Protein 7XIV (pdb70)

Foldseek 3Di:
DDDDDDDVDDDDVVNLLVVLQVLLPDDPPDDDVVRVLVLLVSLLVLLLVADVVCLLVLLVLLCVVVVDDPVVSVVLSVLSVCSNVPDPCPVSVVCCVPDDVVVSSSSSSSSSVSSSPDDRDDDVVVVVVVVVPD/DDDVVVLLVVLQVVLPDDVPDPDVVVLLVLLVSLLVLLLPADLVCLLVLLVQLCVVVVHDVVCSVVLSVVSVCSNPDDPCVVVVVCVVPDDPPVSVSSSSSSSVSSSPGDRDDDPVVVVVVVVVD

B-factor: mean 63.95, std 11.6, range [36.0, 114.15]

Radius of gyration: 19.04 Å; Cα contacts (8 Å, |Δi|>4): 292; chains: 2; bounding box: 39×52×52 Å

Sequence (259 aa):
LPPAPKYTESLTLNRLCEIAQAWASMTWEDIDDKQLRALLTLSAVLVRKHSKSQLSALCENHVRREALAQDQASIVLEVYQKLHSDKGGKFEAALWQHWDRGSLTLFIHAALRAGTTIPCESSAIVVASIMSLLSLTLNRLCEIAQAWASMTWEDIDDKQLRALLTLSAVLVRKHSKSQLSALCENHVRREALAQDQASIVLEVYQKLHSDKGGKFEAALWQHWDRGSLTLFIHAALRAGTTIPCESSAIVVASIMSLL

Solvent-accessible surface area: 12763 Å² total; per-residue (Å²): 114,12,90,8,8,131,143,182,105,57,1,20,0,16,56,0,2,110,4,0,76,51,26,9,97,101,110,24,149,130,43,84,69,176,62,5,74,2,0,1,14,0,2,0,0,2,2,78,7,2,43,139,79,15,12,51,33,0,1,92,10,6,26,160,128,52,93,56,64,164,99,77,23,70,72,5,53,79,6,0,84,92,0,37,71,13,158,87,28,156,48,10,48,40,4,37,132,126,79,103,92,41,52,0,36,114,11,0,15,2,2,0,62,0,1,8,70,9,47,0,27,82,50,76,140,32,26,64,35,0,69,74,4,212,81,0,20,0,16,100,0,2,111,21,0,96,46,21,10,100,84,107,22,142,126,41,72,56,176,66,1,73,6,0,3,10,0,2,0,0,2,2,55,5,3,43,115,79,12,4,55,28,1,8,122,39,1,6,208,102,25,98,11,53,134,110,31,25,70,37,0,51,52,0,0,63,72,3,38,75,13,152,85,27,160,27,8,44,27,4,68,139,107,19,83,147,38,18,5,33,85,9,2,17,0,2,0,86,0,1,13,57,8,57,0,26,81,50,79,142,34,37,66,30,0,41,81,11,114

Organism: NCBI:txid3052148

Secondary structure (DSSP, 8-state):
-PPPPP-----BHHHHHHHHHHHHTS--TT--HHHHHHHHHHHHHHHHHS-GGGHHHHHHHHHHHHT--HHHHHHHHHHHHHHHT-STTHHHHHHHHHS-HHHHHHHHHHHHHHHTTS-S---HHHHHHHHT--/---HHHHHHHHHHHHTS--TT--HHHHHHHHHHHHHHHHHS-GGGHHHHHHHHHHHHT--HHHHHHHHHHHHHHHH-STTHHHHHHHHHS-HHHHHHHHHHHHHHHTTSBS---HHHHHHHHTT-

Nearest PDB structures (foldseek):
  7xiv-assembly1_A  TM=1.008E+00  e=1.718E-18  Cuevavirus lloviuense
  7xiv-assembly1_B  TM=9.912E-01  e=1.706E-16  Cuevavirus lloviuense
  5t3t-assembly2_C  TM=8.964E-01  e=9.618E-12  Ebola virus - Mayinga, Zaire, 1976
  3v7o-assembly1_B  TM=8.919E-01  e=3.076E-11  Reston ebolavirus - Reston (1989)
  5vap-assembly1_A  TM=9.567E-01  e=1.282E-10  Ebola virus

Structure (mmCIF, N/CA/C/O backbone):
data_7XIV
#
_entry.id   7XIV
#
_cell.length_a   64.251
_cell.length_b   64.251
_cell.length_c   175.795
_cell.angle_alpha   90.000
_cell.angle_beta   90.000
_cell.angle_gamma   90.000
#
_symmetry.space_group_name_H-M   'P 43 21 2'
#
loop_
_entity.id
_entity.type
_entity.pdbx_description
1 polymer 'Nucleocapsid protein,Minor nucleoprotein VP30'
2 water water
#
loop_
_atom_site.group_PDB
_atom_site.id
_atom_site.type_symbol
_atom_site.label_atom_id
_atom_site.label_alt_id
_atom_site.label_comp_id
_atom_site.label_asym_id
_atom_site.label_entity_id
_atom_site.label_seq_id
_atom_site.pdbx_PDB_ins_code
_atom_site.Cartn_x
_atom_site.Cartn_y
_atom_site.Cartn_z
_atom_site.occupancy
_atom_site.B_iso_or_equiv
_atom_site.auth_seq_id
_atom_site.auth_comp_id
_atom_site.auth_asym_id
_atom_site.auth_atom_id
_atom_site.pdbx_PDB_model_num
ATOM 1 N N . LEU A 1 9 ? 32.965 35.479 68.234 1.00 70.06 159 LEU A N 1
ATOM 2 C CA . LEU A 1 9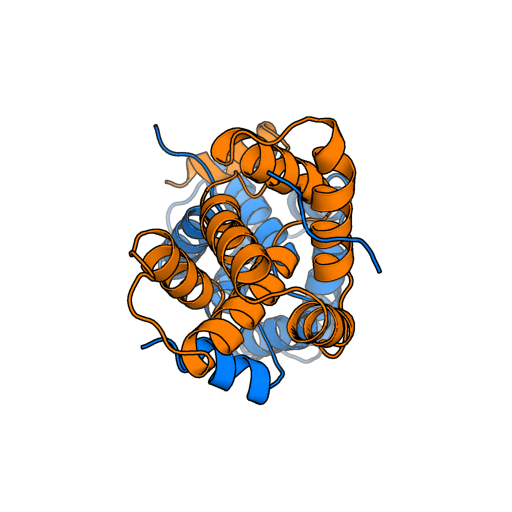 ? 33.872 36.341 67.477 1.00 76.70 159 LEU A CA 1
ATOM 3 C C . LEU A 1 9 ? 33.584 36.308 65.957 1.00 84.43 159 LEU A C 1
ATOM 4 O O . LEU A 1 9 ? 33.851 35.313 65.279 1.00 83.62 159 LEU A O 1
ATOM 9 N N . PRO A 1 10 ? 33.079 37.418 65.423 1.00 79.88 160 PRO A N 1
ATOM 10 C CA . PRO A 1 10 ? 32.387 37.372 64.134 1.00 76.53 160 PRO A CA 1
ATOM 11 C C . PRO A 1 10 ? 33.313 37.573 62.975 1.00 77.54 160 PRO A C 1
ATOM 12 O O . PRO A 1 10 ? 34.374 38.237 63.090 1.00 74.79 160 PRO A O 1
ATOM 16 N N . PRO A 1 11 ? 32.972 37.043 61.799 1.00 73.38 161 PRO A N 1
ATOM 17 C CA . PRO A 1 11 ? 33.821 37.177 60.618 1.00 76.12 161 PRO A CA 1
ATOM 18 C C . PRO A 1 11 ? 33.895 38.617 60.135 1.00 73.23 161 PRO A C 1
ATOM 19 O O . PRO A 1 11 ? 33.016 39.441 60.395 1.00 73.16 161 PRO A O 1
ATOM 23 N N . ALA A 1 12 ? 34.964 38.905 59.410 1.00 72.44 162 ALA A N 1
ATOM 24 C CA . ALA A 1 12 ? 35.118 40.221 58.822 1.00 74.97 162 ALA A CA 1
ATOM 25 C C . ALA A 1 12 ? 34.044 40.470 57.758 1.00 75.63 162 ALA A C 1
ATOM 26 O O . ALA A 1 12 ? 33.507 39.526 57.165 1.00 72.13 162 ALA A O 1
ATOM 28 N N . PRO A 1 13 ? 33.681 41.732 57.529 1.00 75.55 163 PRO A N 1
ATOM 29 C CA . PRO A 1 13 ? 32.721 42.048 56.463 1.00 71.83 163 PRO A CA 1
ATOM 30 C C . PRO A 1 13 ? 33.230 41.579 55.111 1.00 73.72 163 PRO A C 1
ATOM 31 O O . PRO A 1 13 ? 34.382 41.824 54.740 1.00 73.11 163 PRO A O 1
ATOM 35 N N . LYS A 1 14 ? 32.360 40.883 54.384 1.00 74.45 164 LYS A N 1
ATOM 36 C CA . LYS A 1 14 ? 32.659 40.414 53.038 1.00 72.05 164 LYS A CA 1
ATOM 37 C C . LYS A 1 14 ? 32.137 41.424 52.031 1.00 67.21 164 LYS A C 1
ATOM 38 O O . LYS A 1 14 ? 30.963 41.807 52.080 1.00 65.51 164 LYS A O 1
ATOM 44 N N . TYR A 1 15 ? 33.016 41.862 51.138 1.00 68.45 165 TYR A N 1
ATOM 45 C CA . TYR A 1 15 ? 32.645 42.759 50.055 1.00 68.74 165 TYR A CA 1
ATOM 46 C C . TYR A 1 15 ? 32.306 41.945 48.805 1.00 62.01 165 TYR A C 1
ATOM 47 O O . TYR A 1 15 ? 31.841 42.492 47.808 1.00 73.25 165 TYR A O 1
ATOM 56 N N . THR A 1 31 ? 23.587 72.198 56.392 1.00 62.84 181 THR A N 1
ATOM 57 C CA . THR A 1 31 ? 24.984 72.339 56.790 1.00 66.09 181 THR A CA 1
ATOM 58 C C . THR A 1 31 ? 25.057 72.421 58.319 1.00 74.49 181 THR A C 1
ATOM 59 O O . THR A 1 31 ? 24.129 72.940 58.949 1.00 76.52 181 THR A O 1
ATOM 63 N N . GLU A 1 32 ? 26.137 71.880 58.903 1.00 69.53 182 GLU A N 1
ATOM 64 C CA . GLU A 1 32 ? 26.460 72.008 60.332 1.00 70.32 182 GLU A CA 1
ATOM 65 C C . GLU A 1 32 ? 25.636 71.080 61.211 1.00 61.72 182 GLU A C 1
ATOM 66 O O . GLU A 1 32 ? 24.500 71.401 61.567 1.00 60.98 182 GLU A O 1
ATOM 72 N N . SER A 1 33 ? 26.195 69.932 61.563 1.00 59.42 183 SER A N 1
ATOM 73 C CA . SER A 1 33 ? 25.537 69.017 62.478 1.00 66.45 183 SER A CA 1
ATOM 74 C C . SER A 1 33 ? 26.346 68.906 63.768 1.00 60.85 183 SER A C 1
ATOM 75 O O . SER A 1 33 ? 27.467 69.414 63.893 1.00 61.57 183 SER A O 1
ATOM 78 N N . LEU A 1 34 ? 25.756 68.244 64.754 1.00 62.70 184 LEU A N 1
ATOM 79 C CA . LEU A 1 34 ? 26.387 68.132 66.070 1.00 56.73 184 LEU A CA 1
ATOM 80 C C . LEU A 1 34 ? 27.155 66.812 66.147 1.00 56.16 184 LEU A C 1
ATOM 81 O O . LEU A 1 34 ? 26.740 65.844 66.793 1.00 54.90 184 LEU A O 1
ATOM 86 N N . THR A 1 35 ? 28.299 66.790 65.452 1.00 53.01 185 THR A N 1
ATOM 87 C CA . THR A 1 35 ? 29.245 65.693 65.566 1.00 53.39 185 THR A CA 1
ATOM 88 C C . THR A 1 35 ? 29.886 65.736 66.949 1.00 59.99 185 THR A C 1
ATOM 89 O O . THR A 1 35 ? 29.762 66.720 67.681 1.00 61.28 185 THR A O 1
ATOM 93 N N . LEU A 1 36 ? 30.583 64.656 67.314 1.00 60.75 186 LEU A N 1
ATOM 94 C CA . LEU A 1 36 ? 31.321 64.669 68.574 1.00 57.20 186 LEU A CA 1
ATOM 95 C C . LEU A 1 36 ? 32.313 65.835 68.588 1.00 60.81 186 LEU A C 1
ATOM 96 O O . LEU A 1 36 ? 32.404 66.582 69.577 1.00 60.09 186 LEU A O 1
ATOM 101 N N . ASN A 1 37 ? 32.997 66.056 67.462 1.00 58.44 187 ASN A N 1
ATOM 102 C CA . ASN A 1 37 ? 33.951 67.158 67.333 1.00 59.61 187 ASN A CA 1
ATOM 103 C C . ASN A 1 37 ? 33.299 68.505 67.612 1.00 59.79 187 ASN A C 1
ATOM 104 O O . ASN A 1 37 ? 33.900 69.372 68.262 1.00 61.32 187 ASN A O 1
ATOM 109 N N . ARG A 1 38 ? 32.100 68.729 67.074 1.00 57.91 188 ARG A N 1
ATOM 110 C CA . ARG A 1 38 ? 31.457 70.019 67.288 1.00 60.61 188 ARG A CA 1
ATOM 111 C C . ARG A 1 38 ? 30.892 70.144 68.707 1.00 56.58 188 ARG A C 1
ATOM 112 O O . ARG A 1 38 ? 30.910 71.238 69.286 1.00 51.95 188 ARG A O 1
ATOM 120 N N . LEU A 1 39 ? 30.399 69.043 69.286 1.00 53.48 189 LEU A N 1
ATOM 121 C CA . LEU A 1 39 ? 30.060 69.052 70.707 1.00 62.09 189 LEU A CA 1
ATOM 122 C C . LEU A 1 39 ? 31.230 69.581 71.525 1.00 59.88 189 LEU A C 1
ATOM 123 O O . LEU A 1 39 ? 31.078 70.515 72.319 1.00 54.05 189 LEU A O 1
ATOM 128 N N . CYS A 1 40 ? 32.431 69.058 71.244 1.00 62.58 190 CYS A N 1
ATOM 129 C CA . CYS A 1 40 ? 33.625 69.438 71.994 1.00 61.03 190 CYS A CA 1
ATOM 130 C C . CYS A 1 40 ? 34.031 70.882 71.723 1.00 63.60 190 CYS A C 1
ATOM 131 O O . CYS A 1 40 ? 34.445 71.593 72.650 1.00 65.94 190 CYS A O 1
ATOM 134 N N . GLU A 1 41 ? 33.930 71.333 70.469 1.00 57.03 191 GLU A N 1
ATOM 135 C CA . GLU A 1 41 ? 34.297 72.715 70.176 1.00 62.21 191 GLU A CA 1
ATOM 136 C C . GLU A 1 41 ? 33.343 73.699 70.832 1.00 55.96 191 GLU A C 1
ATOM 137 O O . GLU A 1 41 ? 33.760 74.793 71.218 1.00 57.86 191 GLU A O 1
ATOM 143 N N . ILE A 1 42 ? 32.061 73.352 70.920 1.00 58.10 192 ILE A N 1
ATOM 144 C CA . ILE A 1 42 ? 31.096 74.224 71.586 1.00 54.83 192 ILE A CA 1
ATOM 145 C C . ILE A 1 42 ? 31.374 74.262 73.074 1.00 57.61 192 ILE A C 1
ATOM 146 O O . ILE A 1 42 ? 31.454 75.332 73.688 1.00 56.09 192 ILE A O 1
ATOM 151 N N . ALA A 1 43 ? 31.544 73.083 73.666 1.00 58.12 193 ALA A N 1
ATOM 152 C CA . ALA A 1 43 ? 31.794 73.001 75.090 1.00 59.21 193 ALA A CA 1
ATOM 153 C C . ALA A 1 43 ? 33.051 73.773 75.455 1.00 62.82 193 ALA A C 1
ATOM 154 O O . ALA A 1 43 ? 33.092 74.479 76.475 1.00 57.80 193 ALA A O 1
ATOM 156 N N . GLN A 1 44 ? 34.063 73.710 74.598 1.00 59.56 194 GLN A N 1
ATOM 157 C CA . GLN A 1 44 ? 35.315 74.361 74.952 1.00 63.92 194 GLN A CA 1
ATOM 158 C C . GLN A 1 44 ? 35.254 75.858 74.684 1.00 61.52 194 GLN A C 1
ATOM 159 O O . GLN A 1 44 ? 35.730 76.666 75.502 1.00 63.36 194 GLN A O 1
ATOM 165 N N . ALA A 1 45 ? 34.580 76.238 73.598 1.00 5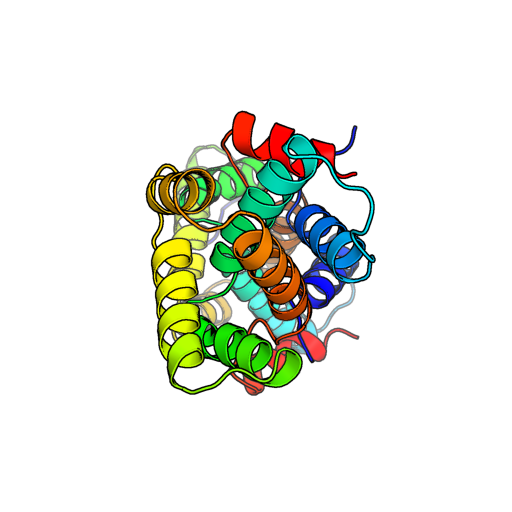3.63 195 ALA A N 1
ATOM 166 C CA . ALA A 1 45 ? 34.361 77.651 73.319 1.00 56.93 195 ALA A CA 1
ATOM 167 C C . ALA A 1 45 ? 33.617 78.327 74.465 1.00 58.24 195 ALA A C 1
ATOM 168 O O . ALA A 1 45 ? 34.010 79.403 74.919 1.00 62.09 195 ALA A O 1
ATOM 170 N N . TRP A 1 46 ? 32.552 77.701 74.963 1.00 60.06 196 TRP A N 1
ATOM 171 C CA . TRP A 1 46 ? 31.811 78.319 76.059 1.00 62.31 196 TRP A CA 1
ATOM 172 C C . TRP A 1 46 ? 32.556 78.200 77.379 1.00 58.96 196 TRP A C 1
ATOM 173 O O . TRP A 1 46 ? 32.462 79.102 78.218 1.00 59.95 196 TRP A O 1
ATOM 184 N N . ALA A 1 47 ? 33.317 77.120 77.576 1.00 62.47 197 ALA A N 1
ATOM 185 C CA . ALA A 1 47 ? 34.079 76.998 78.820 1.00 59.34 197 ALA A CA 1
ATOM 186 C C . ALA A 1 47 ? 35.108 78.105 78.940 1.00 63.51 197 ALA A C 1
ATOM 187 O O . ALA A 1 47 ? 35.407 78.555 80.056 1.00 65.91 197 ALA A O 1
ATOM 189 N N . SER A 1 48 ? 35.668 78.556 77.816 1.00 59.66 198 SER A N 1
ATOM 190 C CA . SER A 1 48 ? 36.674 79.600 77.903 1.00 61.44 198 SER A CA 1
ATOM 191 C C . SER A 1 48 ? 36.078 81.007 77.875 1.00 62.41 198 SER A C 1
ATOM 192 O O . SER A 1 48 ? 36.829 81.980 77.992 1.00 65.59 198 SER A O 1
ATOM 195 N N . MET A 1 49 ? 34.757 81.150 77.838 1.00 61.48 199 MET A N 1
ATOM 196 C CA . MET A 1 49 ? 34.153 82.475 77.895 1.00 63.25 199 MET A CA 1
ATOM 197 C C . MET A 1 49 ? 33.776 82.845 79.330 1.00 68.35 199 MET A C 1
ATOM 198 O O . MET A 1 49 ? 33.760 82.009 80.238 1.00 64.75 199 MET A O 1
ATOM 203 N N . THR A 1 50 ? 33.529 84.137 79.529 1.00 64.59 200 THR A N 1
ATOM 204 C CA . THR A 1 50 ? 32.960 84.674 80.754 1.00 65.61 200 THR A CA 1
ATOM 205 C C . THR A 1 50 ? 31.468 84.883 80.521 1.00 70.02 200 THR A C 1
ATOM 206 O O . THR A 1 50 ? 31.074 85.411 79.482 1.00 70.85 200 THR A O 1
ATOM 210 N N . TRP A 1 51 ? 30.630 84.491 81.484 1.00 70.20 201 TRP A N 1
ATOM 211 C CA . TRP A 1 51 ? 29.189 84.447 81.240 1.00 70.65 201 TRP A CA 1
ATOM 212 C C . TRP A 1 51 ? 28.413 85.595 81.890 1.00 73.40 201 TRP A C 1
ATOM 213 O O . TRP A 1 51 ? 27.275 85.393 82.321 1.00 75.12 201 TRP A O 1
ATOM 224 N N . GLU A 1 52 ? 28.980 86.801 81.953 1.00 78.98 202 GLU A N 1
ATOM 225 C CA . GLU A 1 52 ? 28.318 87.937 82.642 1.00 87.51 202 GLU A CA 1
ATOM 226 C C . GLU A 1 52 ? 26.951 88.522 81.878 1.00 90.04 202 GLU A C 1
ATOM 227 O O . GLU A 1 52 ? 26.358 89.463 82.427 1.00 94.87 202 GLU A O 1
ATOM 233 N N . ASP A 1 53 ? 26.514 87.922 80.773 1.00 85.67 203 ASP A N 1
ATOM 234 C CA . ASP A 1 53 ? 25.317 88.194 79.949 1.00 90.92 203 ASP A CA 1
ATOM 235 C C . ASP A 1 53 ? 24.792 86.945 79.247 1.00 86.48 203 ASP A C 1
ATOM 236 O O . ASP A 1 53 ? 24.911 86.763 78.016 1.00 86.46 203 ASP A O 1
ATOM 241 N N . ILE A 1 54 ? 24.245 86.026 80.018 1.00 74.10 204 ILE A N 1
ATOM 242 C CA . ILE A 1 54 ? 23.544 84.903 79.434 1.00 67.43 204 ILE A CA 1
ATOM 243 C C . ILE A 1 54 ? 22.161 84.851 80.058 1.00 61.62 204 ILE A C 1
ATOM 244 O O . ILE A 1 54 ? 21.999 85.072 81.262 1.00 72.15 204 ILE A O 1
ATOM 249 N N . ASP A 1 55 ? 21.162 84.590 79.239 1.00 54.70 205 ASP A N 1
ATOM 250 C CA . ASP A 1 55 ? 19.808 84.454 79.730 1.00 52.31 205 ASP A CA 1
ATOM 251 C C . ASP A 1 55 ? 19.583 82.994 80.085 1.00 54.23 205 ASP A C 1
ATOM 252 O O . ASP A 1 55 ? 20.500 82.169 80.053 1.00 54.20 205 ASP A O 1
ATOM 257 N N . ASP A 1 56 ? 18.380 82.693 80.547 1.00 54.38 206 ASP A N 1
ATOM 258 C CA . ASP A 1 56 ? 18.086 81.335 80.973 1.00 51.35 206 ASP A CA 1
ATOM 259 C C . ASP A 1 56 ? 17.988 80.357 79.797 1.00 57.12 206 ASP A C 1
ATOM 260 O O . ASP A 1 56 ? 18.192 79.155 79.994 1.00 54.99 206 ASP A O 1
ATOM 265 N N . LYS A 1 57 ? 17.745 80.827 78.567 1.00 55.67 207 LYS A N 1
ATOM 266 C CA . LYS A 1 57 ? 17.754 79.890 77.449 1.00 51.26 207 LYS A CA 1
ATOM 267 C C . LYS A 1 57 ? 19.171 79.412 77.182 1.00 51.53 207 LYS A C 1
ATOM 268 O O . LYS A 1 57 ? 19.415 78.213 76.979 1.00 56.21 207 LYS A O 1
ATOM 274 N N . GLN A 1 58 ? 20.128 80.334 77.223 1.00 49.74 208 GLN A N 1
ATOM 275 C CA . GLN A 1 58 ? 21.522 79.941 77.081 1.00 52.64 208 GLN A CA 1
ATOM 276 C C . GLN A 1 58 ? 21.973 79.051 78.239 1.00 53.49 208 GLN A C 1
ATOM 277 O O . GLN A 1 58 ? 22.727 78.095 78.031 1.00 49.04 208 GLN A O 1
ATOM 283 N N . LEU A 1 59 ? 21.531 79.348 79.472 1.00 51.77 209 LEU A N 1
ATOM 284 C CA . LEU A 1 59 ? 21.938 78.515 80.606 1.00 52.69 209 LEU A CA 1
ATOM 285 C C . LEU A 1 59 ? 21.335 77.120 80.516 1.00 50.59 209 LEU A C 1
ATOM 286 O O . LEU A 1 59 ? 22.013 76.124 80.793 1.00 46.36 209 LEU A O 1
ATOM 291 N N . ARG A 1 60 ? 20.061 77.032 80.133 1.00 50.41 210 ARG A N 1
ATOM 292 C CA . ARG A 1 60 ? 19.420 75.732 79.984 1.00 51.02 210 ARG A CA 1
ATOM 293 C C . ARG A 1 60 ? 20.161 74.890 78.953 1.00 53.14 210 ARG A C 1
ATOM 294 O O . ARG A 1 60 ? 20.499 73.723 79.209 1.00 52.09 210 ARG A O 1
ATOM 302 N N . ALA A 1 61 ? 20.492 75.499 77.805 1.00 51.51 211 ALA A N 1
ATOM 303 C CA . ALA A 1 61 ? 21.280 74.789 76.795 1.00 51.80 211 ALA A CA 1
ATOM 304 C C . ALA A 1 61 ? 22.675 74.433 77.315 1.00 48.94 211 ALA A C 1
ATOM 305 O O . ALA A 1 61 ? 23.188 73.342 77.041 1.00 47.49 211 ALA A O 1
ATOM 307 N N . LEU A 1 62 ? 23.307 75.333 78.074 1.00 51.62 212 LEU A N 1
ATOM 308 C CA . LEU A 1 62 ? 24.622 75.020 78.636 1.00 47.93 212 LEU A CA 1
ATOM 309 C C . LEU A 1 62 ? 24.531 73.840 79.587 1.00 48.39 212 LEU A C 1
ATOM 310 O O . LEU A 1 62 ? 25.428 72.989 79.620 1.00 47.71 212 LEU A O 1
ATOM 315 N N . LEU A 1 63 ? 23.445 73.774 80.366 1.00 48.51 213 LEU A N 1
ATOM 316 C CA . LEU A 1 63 ? 23.187 72.627 81.228 1.00 49.72 213 LEU A CA 1
ATOM 317 C C . LEU A 1 63 ? 23.100 71.340 80.415 1.00 50.89 213 LEU A C 1
ATOM 318 O O . LEU A 1 63 ? 23.733 70.332 80.757 1.00 52.62 213 LEU A O 1
ATOM 323 N N . THR A 1 64 ? 22.333 71.352 79.315 1.00 54.01 214 THR A N 1
ATOM 324 C CA . THR A 1 64 ? 22.220 70.125 78.518 1.00 53.21 214 THR A CA 1
ATOM 325 C C . THR A 1 64 ? 23.554 69.754 77.875 1.00 49.68 214 THR A C 1
ATOM 326 O O . THR A 1 64 ? 23.927 68.569 77.833 1.00 51.09 214 THR A O 1
ATOM 330 N N . LEU A 1 65 ? 24.273 70.750 77.351 1.00 47.42 215 LEU A N 1
ATOM 331 C CA . LEU A 1 65 ? 25.621 70.522 76.835 1.00 45.71 215 LEU A CA 1
ATOM 332 C C . LEU A 1 65 ? 26.517 69.870 77.890 1.00 53.45 215 LEU A C 1
ATOM 333 O O . L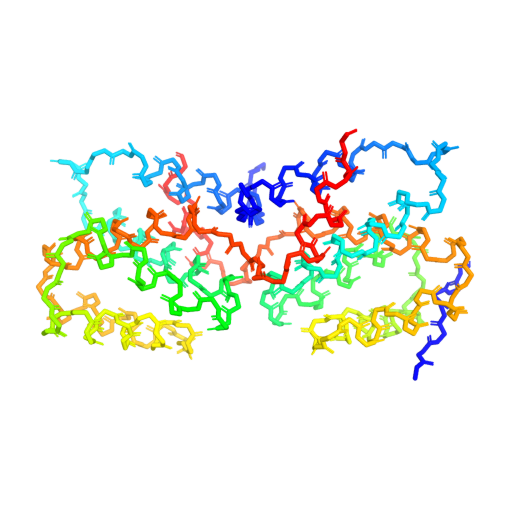EU A 1 65 ? 27.235 68.907 77.591 1.00 50.89 215 LEU A O 1
ATOM 338 N N . SER A 1 66 ? 26.464 70.356 79.146 1.00 50.67 216 SER A N 1
ATOM 339 C CA . SER A 1 66 ? 27.380 69.837 80.162 1.00 47.71 216 SER A CA 1
ATOM 340 C C . SER A 1 66 ? 26.999 68.427 80.597 1.00 50.05 216 SER A C 1
ATOM 341 O O . SER A 1 66 ? 27.877 67.601 80.879 1.00 48.73 216 SER A O 1
ATOM 344 N N . ALA A 1 67 ? 25.702 68.123 80.662 1.00 50.14 217 ALA A N 1
ATOM 345 C CA . ALA A 1 67 ? 25.297 66.757 80.991 1.00 52.50 217 ALA A CA 1
ATOM 346 C C . ALA A 1 67 ? 25.698 65.773 79.889 1.00 56.05 217 ALA A C 1
ATOM 347 O O . ALA A 1 67 ? 26.201 64.670 80.172 1.00 58.30 217 ALA A O 1
ATOM 349 N N . VAL A 1 68 ? 25.474 66.151 78.622 1.00 52.73 218 VAL A N 1
ATOM 350 C CA . VAL A 1 68 ? 25.914 65.307 77.513 1.00 55.08 218 VAL A CA 1
ATOM 351 C C . VAL A 1 68 ? 27.425 65.140 77.546 1.00 56.84 218 VAL A C 1
ATOM 352 O O . VAL A 1 68 ? 27.957 64.035 77.340 1.00 59.51 218 VAL A O 1
ATOM 356 N N . LEU A 1 69 ? 28.142 66.238 77.794 1.00 54.51 219 LEU A N 1
ATOM 357 C CA . LEU A 1 69 ? 29.598 66.182 77.780 1.00 56.61 219 LEU A CA 1
ATOM 358 C C . LEU A 1 69 ? 30.106 65.252 78.866 1.00 55.41 219 LEU A C 1
ATOM 359 O O . LEU A 1 69 ? 31.059 64.495 78.652 1.00 59.80 219 LEU A O 1
ATOM 364 N N . VAL A 1 70 ? 29.485 65.298 80.044 1.00 55.18 220 VAL A N 1
ATOM 365 C CA . VAL A 1 70 ? 29.820 64.338 81.093 1.00 56.78 220 VAL A CA 1
ATOM 366 C C . VAL A 1 70 ? 29.608 62.921 80.585 1.00 56.17 220 VAL A C 1
ATOM 367 O O . VAL A 1 70 ? 30.464 62.044 80.761 1.00 54.52 220 VAL A O 1
ATOM 371 N N . ARG A 1 71 ? 28.459 62.677 79.935 1.00 57.30 221 ARG A N 1
ATOM 372 C CA . ARG A 1 71 ? 28.165 61.308 79.517 1.00 57.26 221 ARG A CA 1
ATOM 373 C C . ARG A 1 71 ? 29.139 60.805 78.454 1.00 57.36 221 ARG A C 1
ATOM 374 O O . ARG A 1 71 ? 29.327 59.589 78.334 1.00 56.59 221 ARG A O 1
ATOM 382 N N . LYS A 1 72 ? 29.815 61.700 77.726 1.00 55.26 222 LYS A N 1
ATOM 383 C CA . LYS A 1 72 ? 30.828 61.208 76.798 1.00 56.29 222 LYS A CA 1
ATOM 384 C C . LYS A 1 72 ? 32.086 60.674 77.505 1.00 58.07 222 LYS A C 1
ATOM 385 O O . LYS A 1 72 ? 32.848 59.920 76.887 1.00 56.04 222 LYS A O 1
ATOM 391 N N . HIS A 1 73 ? 32.327 61.025 78.773 1.00 59.48 223 HIS A N 1
ATOM 392 C CA . HIS A 1 73 ? 33.456 60.455 79.511 1.00 58.34 223 HIS A CA 1
ATOM 393 C C . HIS A 1 73 ? 33.093 59.094 80.087 1.00 56.75 223 HIS A C 1
ATOM 394 O O . HIS A 1 73 ? 31.942 58.835 80.445 1.00 60.21 223 HIS A O 1
ATOM 401 N N . SER A 1 74 ? 34.086 58.214 80.170 1.00 59.69 224 SER A N 1
ATOM 402 C CA . SER A 1 74 ? 33.859 56.944 80.843 1.00 62.71 224 SER A CA 1
ATOM 403 C C . SER A 1 74 ? 33.678 57.186 82.334 1.00 67.91 224 SER A C 1
ATOM 404 O O . SER A 1 74 ? 34.151 58.182 82.889 1.00 71.22 224 SER A O 1
ATOM 407 N N . LYS A 1 75 ? 32.965 56.283 82.998 1.00 67.91 225 LYS A N 1
ATOM 408 C CA . LYS A 1 75 ? 32.694 56.587 84.394 1.00 68.06 225 LYS A CA 1
ATOM 409 C C . LYS A 1 75 ? 33.943 56.438 85.247 1.00 67.57 225 LYS A C 1
ATOM 410 O O . LYS A 1 75 ? 33.998 57.021 86.334 1.00 76.29 225 LYS A O 1
ATOM 416 N N . SER A 1 76 ? 34.938 55.673 84.781 1.00 66.38 226 SER A N 1
ATOM 417 C CA . SER A 1 76 ? 36.206 55.593 85.498 1.00 68.21 226 SER A CA 1
ATOM 418 C C . SER A 1 76 ? 36.772 56.985 85.692 1.00 69.03 226 SER A C 1
ATOM 419 O O . SER A 1 76 ? 37.424 57.276 86.704 1.00 74.17 226 SER A O 1
ATOM 422 N N . GLN A 1 77 ? 36.527 57.859 84.716 1.00 69.42 227 GLN A N 1
ATOM 423 C CA . GLN A 1 77 ? 36.994 59.234 84.718 1.00 70.10 227 GLN A CA 1
ATOM 424 C C . GLN A 1 77 ? 36.061 60.193 85.440 1.00 66.98 227 GLN A C 1
ATOM 425 O O . GLN A 1 77 ? 36.404 61.377 85.561 1.00 65.63 227 GLN A O 1
ATOM 431 N N . LEU A 1 78 ? 34.893 59.728 85.890 1.00 62.89 228 LEU A N 1
ATOM 432 C CA . LEU A 1 78 ? 33.993 60.609 86.626 1.00 64.45 228 LEU A CA 1
ATOM 433 C C . LEU A 1 78 ? 34.727 61.304 87.763 1.00 67.08 228 LEU A C 1
ATOM 434 O O . LEU A 1 78 ? 34.734 62.539 87.856 1.00 66.01 228 LEU A O 1
ATOM 439 N N . SER A 1 79 ? 35.416 60.522 88.596 1.00 69.02 229 SER A N 1
ATOM 440 C CA . SER A 1 79 ? 36.189 61.099 89.690 1.00 68.69 229 SER A CA 1
ATOM 441 C C . SER A 1 79 ? 37.138 62.185 89.185 1.00 71.28 229 SER A C 1
ATOM 442 O O . SER A 1 79 ? 37.218 63.278 89.769 1.00 71.81 229 SER A O 1
ATOM 445 N N . ALA A 1 80 ? 37.827 61.914 88.065 1.00 62.65 230 ALA A N 1
ATOM 446 C CA . ALA A 1 80 ? 38.743 62.897 87.492 1.00 62.56 230 ALA A CA 1
ATOM 447 C C . ALA A 1 80 ? 38.046 64.224 87.243 1.00 60.82 230 ALA A C 1
ATOM 448 O O . ALA A 1 80 ? 38.538 65.283 87.657 1.00 63.62 230 ALA A O 1
ATOM 450 N N . LEU A 1 81 ? 36.879 64.188 86.598 1.00 61.52 231 LEU A N 1
ATOM 451 C CA . LEU A 1 81 ? 36.189 65.445 86.364 1.00 63.04 231 LEU A CA 1
ATOM 452 C C . LEU A 1 81 ? 35.948 66.136 87.683 1.00 61.54 231 LEU A C 1
ATOM 453 O O . LEU A 1 81 ? 36.313 67.297 87.880 1.00 60.43 231 LEU A O 1
ATOM 458 N N . CYS A 1 82 ? 35.373 65.394 88.622 1.00 64.44 232 CYS A N 1
ATOM 459 C CA . CYS A 1 82 ? 35.057 65.961 89.920 1.00 64.58 232 CYS A CA 1
ATOM 460 C C . CYS A 1 82 ? 36.273 66.612 90.525 1.00 66.79 232 CYS A C 1
ATOM 461 O O . CYS A 1 82 ? 36.221 67.768 90.968 1.00 66.53 232 CYS A O 1
ATOM 464 N N . GLU A 1 83 ? 37.391 65.906 90.527 1.00 63.95 233 GLU A N 1
ATOM 465 C CA . GLU A 1 83 ? 38.462 66.553 91.256 1.00 64.79 233 GLU A CA 1
ATOM 466 C C . GLU A 1 83 ? 39.348 67.442 90.393 1.00 65.55 233 GLU A C 1
ATOM 467 O O . GLU A 1 83 ? 40.243 68.105 90.925 1.00 62.96 233 GLU A O 1
ATOM 473 N N . ASN A 1 84 ? 39.069 67.566 89.093 1.00 64.99 234 ASN A N 1
ATOM 474 C CA . ASN A 1 84 ? 39.416 68.828 88.423 1.00 63.40 234 ASN A CA 1
ATOM 475 C C . ASN A 1 84 ? 38.511 69.949 88.927 1.00 63.71 234 ASN A C 1
ATOM 476 O O . ASN A 1 84 ? 38.991 71.002 89.365 1.00 65.05 234 ASN A O 1
ATOM 481 N N . HIS A 1 85 ? 37.204 69.672 88.988 1.00 63.84 235 HIS A N 1
ATOM 482 C CA . HIS A 1 85 ? 36.200 70.651 89.388 1.00 61.27 235 HIS A CA 1
ATOM 483 C C . HIS A 1 85 ? 36.453 71.169 90.794 1.00 62.45 235 HIS A C 1
ATOM 484 O O . HIS A 1 85 ? 36.369 72.379 91.039 1.00 63.84 235 HIS A O 1
ATOM 491 N N . VAL A 1 86 ? 36.788 70.271 91.725 1.00 62.91 236 VAL A N 1
ATOM 492 C CA . VAL A 1 86 ? 37.019 70.679 93.108 1.00 62.39 236 VAL A CA 1
ATOM 493 C C . VAL A 1 86 ? 38.235 71.593 93.198 1.00 64.86 236 VAL A C 1
ATOM 494 O O . VAL A 1 86 ? 38.260 72.536 94.007 1.00 64.92 236 VAL A O 1
ATOM 498 N N . ARG A 1 87 ? 39.278 71.315 92.399 1.00 61.47 237 ARG A N 1
ATOM 499 C CA . ARG A 1 87 ? 40.515 72.067 92.574 1.00 56.90 237 ARG A CA 1
ATOM 500 C C . ARG A 1 87 ? 40.414 73.447 91.933 1.00 60.42 237 ARG A C 1
ATOM 501 O O . ARG A 1 87 ? 40.822 74.447 92.531 1.00 61.12 237 ARG A O 1
ATOM 509 N N . ARG A 1 88 ? 39.875 73.523 90.708 1.00 66.59 238 ARG A N 1
ATOM 510 C CA . ARG A 1 88 ? 39.721 74.818 90.048 1.00 65.95 238 ARG A CA 1
ATOM 511 C C . ARG A 1 88 ? 38.704 75.704 90.756 1.00 61.76 238 ARG A C 1
ATOM 512 O O . ARG A 1 88 ? 38.753 76.932 90.606 1.00 59.83 238 ARG A O 1
ATOM 520 N N . GLU A 1 89 ? 37.783 75.121 91.526 1.00 61.75 239 GLU A N 1
ATOM 521 C CA . GLU A 1 89 ? 36.797 75.929 92.222 1.00 61.71 239 GLU A CA 1
ATOM 522 C C . GLU A 1 89 ? 37.072 76.042 93.719 1.00 63.64 239 GLU A C 1
ATOM 523 O O . GLU A 1 89 ? 36.381 76.816 94.390 1.00 68.60 239 GLU A O 1
ATOM 529 N N . ALA A 1 90 ? 38.073 75.323 94.250 1.00 59.95 240 ALA A N 1
ATOM 530 C CA . ALA A 1 90 ? 38.456 75.384 95.669 1.00 61.94 240 ALA A CA 1
ATOM 531 C C . ALA A 1 90 ? 37.272 75.087 96.593 1.00 64.20 240 ALA A C 1
ATOM 532 O O . ALA A 1 90 ? 36.866 75.911 97.420 1.00 64.33 240 ALA A O 1
ATOM 534 N N . LEU A 1 91 ? 36.713 73.894 96.426 1.00 62.82 241 LEU A N 1
ATOM 535 C CA . LEU A 1 91 ? 35.553 73.477 97.193 1.00 60.21 241 LEU A CA 1
ATOM 536 C C . LEU A 1 91 ? 35.953 72.714 98.453 1.00 63.00 241 LEU A C 1
ATOM 537 O O . LEU A 1 91 ? 36.965 72.001 98.479 1.00 62.55 241 LEU A O 1
ATOM 542 N N . ALA A 1 92 ? 35.171 72.921 99.512 1.00 62.30 242 ALA A N 1
ATOM 543 C CA . ALA A 1 92 ? 35.286 72.171 100.753 1.00 60.73 242 ALA A CA 1
ATOM 544 C C . ALA A 1 92 ? 34.800 70.746 100.530 1.00 59.67 242 ALA A C 1
ATOM 545 O O . ALA A 1 92 ? 34.142 70.452 99.533 1.00 67.12 242 ALA A O 1
ATOM 547 N N . GLN A 1 93 ? 35.106 69.855 101.475 1.00 55.79 243 GLN A N 1
ATOM 548 C CA . GLN A 1 93 ? 34.637 68.478 101.327 1.00 64.07 243 GLN A CA 1
ATOM 549 C C . GLN A 1 93 ? 33.117 68.407 101.323 1.00 63.77 243 GLN A C 1
ATOM 550 O O . GLN A 1 93 ? 32.529 67.515 100.694 1.00 60.22 243 GLN A O 1
ATOM 556 N N . ASP A 1 94 ? 32.478 69.327 102.039 1.00 62.71 244 ASP A N 1
ATOM 557 C CA . ASP A 1 94 ? 31.069 69.668 101.933 1.00 58.53 244 ASP A CA 1
ATOM 558 C C . ASP A 1 94 ? 30.561 69.621 100.482 1.00 66.01 244 ASP A C 1
ATOM 559 O O . ASP A 1 94 ? 29.775 68.740 100.090 1.00 61.40 244 ASP A O 1
ATOM 564 N N . GLN A 1 95 ? 31.031 70.545 99.651 1.00 59.11 245 GLN A N 1
ATOM 565 C CA . GLN A 1 95 ? 30.587 70.529 98.267 1.00 65.54 245 GLN A CA 1
ATOM 566 C C . GLN A 1 95 ? 31.326 69.584 97.367 1.00 61.01 245 GLN A C 1
ATOM 567 O O . GLN A 1 95 ? 30.749 69.207 96.351 1.00 59.08 245 GLN A O 1
ATOM 573 N N . ALA A 1 96 ? 32.550 69.189 97.706 1.00 56.39 246 ALA A N 1
ATOM 574 C CA . ALA A 1 96 ? 33.229 68.184 96.902 1.00 58.34 246 ALA A CA 1
ATOM 575 C C . ALA A 1 96 ? 32.359 66.935 96.790 1.00 59.79 246 ALA A C 1
ATOM 576 O O . ALA A 1 96 ? 32.130 66.404 95.682 1.00 57.06 246 ALA A O 1
ATOM 578 N N . SER A 1 97 ? 31.840 66.477 97.941 1.00 48.08 247 SER A N 1
ATOM 579 C CA . SER A 1 97 ? 30.962 65.303 97.988 1.00 53.95 247 SER A CA 1
ATOM 580 C C . SER A 1 97 ? 29.747 65.474 97.076 1.00 53.80 247 SER A C 1
ATOM 581 O O . SER A 1 97 ? 29.405 64.579 96.285 1.00 56.59 247 SER A O 1
ATOM 584 N N . ILE A 1 98 ? 29.061 66.611 97.214 1.00 50.48 248 ILE A N 1
ATOM 585 C CA . ILE A 1 98 ? 27.893 66.926 96.396 1.00 57.29 248 ILE A CA 1
ATOM 586 C C . ILE A 1 98 ? 28.252 66.948 94.910 1.00 53.27 248 ILE A C 1
ATOM 587 O O . ILE A 1 98 ? 27.532 66.398 94.077 1.00 50.91 248 ILE A O 1
ATOM 592 N N . VAL A 1 99 ? 29.371 67.575 94.558 1.00 53.76 249 VAL A N 1
ATOM 593 C CA . VAL A 1 99 ? 29.764 67.691 93.158 1.00 56.74 249 VAL A CA 1
ATOM 594 C C . VAL A 1 99 ? 29.975 66.314 92.551 1.00 57.56 249 VAL A C 1
ATOM 595 O O . VAL A 1 99 ? 29.497 66.025 91.443 1.00 57.62 249 VAL A O 1
ATOM 599 N N . LEU A 1 100 ? 30.655 65.426 93.279 1.00 59.04 250 LEU A N 1
ATOM 600 C CA . LEU A 1 100 ? 30.884 64.102 92.719 1.00 55.72 250 LEU A CA 1
ATOM 601 C C . LEU A 1 100 ? 29.570 63.368 92.527 1.00 54.99 250 LEU A C 1
ATOM 602 O O . LEU A 1 100 ? 29.348 62.743 91.482 1.00 56.86 250 LEU A O 1
ATOM 607 N N . GLU A 1 101 ? 28.658 63.491 93.492 1.00 55.57 251 GLU A N 1
ATOM 608 C CA . GLU A 1 101 ? 27.365 62.833 93.330 1.00 53.89 251 GLU A CA 1
ATOM 609 C C . GLU A 1 101 ? 26.607 63.395 92.132 1.00 52.32 251 GLU A C 1
ATOM 610 O O . GLU A 1 101 ? 25.955 62.643 91.401 1.00 55.44 251 GLU A O 1
ATOM 616 N N . VAL A 1 102 ? 26.662 64.713 91.917 1.00 49.06 252 VAL A N 1
ATOM 617 C CA . VAL A 1 102 ? 25.973 65.291 90.762 1.00 53.41 252 VAL A CA 1
ATOM 618 C C . VAL A 1 102 ? 26.560 64.752 89.453 1.00 54.02 252 VAL A C 1
ATOM 619 O O . VAL A 1 102 ? 25.818 64.397 88.529 1.00 51.00 252 VAL A O 1
ATOM 623 N N . TYR A 1 103 ? 27.893 64.681 89.348 1.00 54.36 253 TYR A N 1
ATOM 624 C CA . TYR A 1 103 ? 28.495 64.101 88.148 1.00 53.32 253 TYR A CA 1
ATOM 625 C C . TYR A 1 103 ? 28.007 62.678 87.929 1.00 56.97 253 TYR A C 1
ATOM 626 O O . TYR A 1 103 ? 27.751 62.278 86.786 1.00 54.72 253 TYR A O 1
ATOM 635 N N . GLN A 1 104 ? 27.913 61.884 89.009 1.00 53.06 254 GLN A N 1
ATOM 636 C CA . GLN A 1 104 ? 27.459 60.498 88.858 1.00 54.20 254 GLN A CA 1
ATOM 637 C C . GLN A 1 104 ? 25.987 60.425 88.451 1.00 55.48 254 GLN A C 1
ATOM 638 O O . GLN A 1 104 ? 25.603 59.539 87.683 1.00 57.69 254 GLN A O 1
ATOM 644 N N . LYS A 1 105 ? 25.135 61.306 88.999 1.00 56.83 255 LYS A N 1
ATOM 645 C CA . LYS A 1 105 ? 23.713 61.283 88.651 1.00 56.16 255 LYS A CA 1
ATOM 646 C C . LYS A 1 105 ? 23.469 61.825 87.241 1.00 57.66 255 LYS A C 1
ATOM 647 O O . LYS A 1 105 ? 22.493 61.430 86.589 1.00 55.39 255 LYS A O 1
ATOM 653 N N . LEU A 1 106 ? 24.350 62.706 86.748 1.00 53.63 256 LEU A N 1
ATOM 654 C CA . LEU A 1 106 ? 24.272 63.139 85.355 1.00 56.08 256 LEU A CA 1
ATOM 655 C C . LEU A 1 106 ? 24.819 62.079 84.415 1.00 55.57 256 LEU A C 1
ATOM 656 O O . LEU A 1 106 ? 24.303 61.904 83.306 1.00 56.03 256 LEU A O 1
ATOM 661 N N . HIS A 1 107 ? 25.852 61.355 84.840 1.00 55.86 257 HIS A N 1
ATOM 662 C CA . HIS A 1 107 ? 26.388 60.312 83.984 1.00 52.67 257 HIS A CA 1
ATOM 663 C C . HIS A 1 107 ? 25.375 59.184 83.812 1.00 57.28 257 HIS A C 1
ATOM 664 O O . HIS A 1 107 ? 25.259 58.621 82.715 1.00 59.90 257 HIS A O 1
ATOM 671 N N . SER A 1 108 ? 24.587 58.891 84.855 1.00 57.07 258 SER A N 1
ATOM 672 C CA . SER A 1 108 ? 23.565 57.850 84.812 1.00 51.81 258 SER A CA 1
ATOM 673 C C . SER A 1 108 ? 22.212 58.358 84.333 1.00 54.67 258 SER A C 1
ATOM 674 O O . SER A 1 108 ? 21.265 57.569 84.261 1.00 63.51 258 SER A O 1
ATOM 677 N N . ASP A 1 109 ? 22.085 59.654 84.050 1.00 53.10 259 ASP A N 1
ATOM 678 C CA . ASP A 1 109 ? 20.772 60.251 83.845 1.00 55.86 259 ASP A CA 1
ATOM 679 C C . ASP A 1 109 ? 20.081 59.688 82.610 1.00 63.88 259 ASP A C 1
ATOM 680 O O . ASP A 1 109 ? 20.695 59.491 81.553 1.00 58.79 259 ASP A O 1
ATOM 685 N N . LYS A 1 110 ? 18.782 59.438 82.763 1.00 62.67 260 LYS A N 1
ATOM 686 C CA . LYS A 1 110 ? 17.940 58.912 81.705 1.00 61.85 260 LYS A CA 1
ATOM 687 C C . LYS A 1 110 ? 16.733 59.814 81.509 1.00 62.42 260 LYS A C 1
ATOM 688 O O . LYS A 1 110 ? 16.032 60.133 82.474 1.00 60.52 260 LYS A O 1
ATOM 694 N N . GLY A 1 111 ? 16.502 60.224 80.256 1.00 62.85 261 GLY A N 1
ATOM 695 C CA . GLY A 1 111 ? 15.391 61.101 79.937 1.00 55.55 261 GLY A CA 1
ATOM 696 C C . GLY A 1 111 ? 15.484 62.473 80.556 1.00 64.88 261 GLY A C 1
ATOM 697 O O . GLY A 1 111 ? 14.465 63.167 80.665 1.00 62.66 261 GLY A O 1
ATOM 698 N N . GLY A 1 112 ? 16.684 62.886 80.961 1.00 64.26 262 GLY A N 1
ATOM 699 C CA . GLY A 1 112 ? 16.884 64.186 81.565 1.00 59.20 262 GLY A CA 1
ATOM 700 C C . GLY A 1 112 ? 16.197 64.400 82.897 1.00 57.50 262 GLY A C 1
ATOM 701 O O . GLY A 1 112 ? 15.984 65.550 83.286 1.00 59.54 262 GLY A O 1
ATOM 702 N N . LYS A 1 113 ? 15.865 63.335 83.631 1.00 59.03 263 LYS A N 1
ATOM 703 C CA . LYS A 1 113 ? 15.139 63.506 84.891 1.00 57.85 263 LYS A CA 1
ATOM 704 C C . LYS A 1 113 ? 15.952 64.320 85.894 1.00 55.31 263 LYS A C 1
ATOM 705 O O . LYS A 1 113 ? 15.511 65.374 86.380 1.00 57.05 263 LYS A O 1
ATOM 711 N N . PHE A 1 114 ? 17.154 63.845 86.219 1.00 52.68 264 PHE A N 1
ATOM 712 C CA . PHE A 1 114 ? 17.950 64.552 87.212 1.00 55.69 264 PHE A CA 1
ATOM 713 C C . PHE A 1 114 ? 18.336 65.945 86.730 1.00 52.58 264 PHE A C 1
ATOM 714 O O . PHE A 1 114 ? 18.253 66.914 87.490 1.00 51.27 264 PHE A O 1
ATOM 722 N N . GLU A 1 115 ? 18.741 66.066 85.466 1.00 50.82 265 GLU A N 1
ATOM 723 C CA . GLU A 1 115 ? 19.057 67.371 84.895 1.00 50.25 265 GLU A CA 1
ATOM 724 C C . GLU A 1 115 ? 17.907 68.351 85.097 1.00 48.95 265 GLU A C 1
ATOM 725 O O . GLU A 1 115 ? 18.099 69.476 85.587 1.00 48.03 265 GLU A O 1
ATOM 731 N N . ALA A 1 116 ? 16.688 67.911 84.773 1.00 45.15 266 ALA A N 1
ATOM 732 C CA . ALA A 1 116 ? 15.523 68.767 84.942 1.00 48.88 266 ALA A CA 1
ATOM 733 C C . ALA A 1 116 ? 15.371 69.182 86.403 1.00 48.09 266 ALA A C 1
ATOM 734 O O . ALA A 1 116 ? 15.183 70.371 86.700 1.00 49.07 266 ALA A O 1
ATOM 736 N N . ALA A 1 117 ? 15.493 68.220 87.336 1.00 47.28 267 ALA A N 1
ATOM 737 C CA . ALA A 1 117 ? 15.433 68.559 88.768 1.00 50.15 267 ALA A CA 1
ATOM 738 C C . ALA A 1 117 ? 16.468 69.626 89.139 1.00 46.17 267 ALA A C 1
ATOM 739 O O . ALA A 1 117 ? 16.142 70.609 89.806 1.00 45.98 267 ALA A O 1
ATOM 741 N N . LEU A 1 118 ? 17.728 69.441 88.722 1.00 47.96 268 LEU A N 1
ATOM 742 C CA . LEU A 1 118 ? 18.745 70.474 88.920 1.00 45.45 268 LEU A CA 1
ATOM 743 C C . LEU A 1 118 ? 18.260 71.838 88.453 1.00 48.76 268 LEU A C 1
ATOM 744 O O . LEU A 1 118 ? 18.277 72.810 89.217 1.00 52.71 268 LEU A O 1
ATOM 749 N N . TRP A 1 119 ? 17.838 71.929 87.188 1.00 45.62 269 TRP A N 1
ATOM 750 C CA . TRP A 1 119 ? 17.422 73.214 86.644 1.00 46.80 269 TRP A CA 1
ATOM 751 C C . TRP A 1 119 ? 16.320 73.844 87.491 1.00 46.89 269 TRP A C 1
ATOM 752 O O . TRP A 1 119 ? 16.385 75.033 87.827 1.00 48.18 269 TRP A O 1
ATOM 763 N N . GLN A 1 120 ? 15.296 73.071 87.851 1.00 44.32 270 GLN A N 1
ATOM 764 C CA . GLN A 1 120 ? 14.174 73.711 88.541 1.00 52.04 270 GLN A CA 1
ATOM 765 C C . GLN A 1 120 ? 14.428 73.966 90.037 1.00 50.31 270 GLN A C 1
ATOM 766 O O . GLN A 1 120 ? 13.891 74.936 90.601 1.00 51.53 270 GLN A O 1
ATOM 772 N N . HIS A 1 121 ? 15.237 73.142 90.698 1.00 45.87 271 HIS A N 1
ATOM 773 C CA . HIS A 1 121 ? 15.332 73.235 92.157 1.00 53.36 271 HIS A CA 1
ATOM 774 C C . HIS A 1 121 ? 16.595 73.903 92.693 1.00 52.52 271 HIS A C 1
ATOM 775 O O . HIS A 1 121 ? 16.525 74.595 93.711 1.00 53.41 271 HIS A O 1
ATOM 782 N N . TRP A 1 122 ? 17.744 73.721 92.059 1.00 51.67 272 TRP A N 1
ATOM 783 C CA . TRP A 1 122 ? 18.941 74.374 92.559 1.00 47.73 272 TRP A CA 1
ATOM 784 C C . TRP A 1 122 ? 18.869 75.884 92.427 1.00 52.37 272 TRP A C 1
ATOM 785 O O . TRP A 1 122 ? 18.188 76.433 91.553 1.00 53.86 272 TRP A O 1
ATOM 796 N N . ASP A 1 123 ? 19.602 76.556 93.310 1.00 52.59 273 ASP A N 1
ATOM 797 C CA . ASP A 1 123 ? 19.802 77.985 93.149 1.00 54.30 273 ASP A CA 1
ATOM 798 C C . ASP A 1 123 ? 20.417 78.218 91.772 1.00 51.58 273 ASP A C 1
ATOM 799 O O . ASP A 1 123 ? 21.428 77.601 91.421 1.00 51.42 273 ASP A O 1
ATOM 804 N N . ARG A 1 124 ? 19.818 79.111 90.989 1.00 50.86 274 ARG A N 1
ATOM 805 C CA . ARG A 1 124 ? 20.244 79.192 89.589 1.00 55.29 274 ARG A CA 1
ATOM 806 C C . ARG A 1 124 ? 21.690 79.688 89.456 1.00 51.79 274 ARG A C 1
ATOM 807 O O . ARG A 1 124 ? 22.377 79.307 88.503 1.00 53.76 274 ARG A O 1
ATOM 815 N N . GLY A 1 125 ? 22.197 80.452 90.422 1.00 54.03 275 GLY A N 1
ATOM 816 C CA . GLY A 1 125 ? 23.559 80.962 90.366 1.00 50.13 275 GLY A CA 1
ATOM 817 C C . GLY A 1 125 ? 24.603 79.910 90.715 1.00 52.72 275 GLY A C 1
ATOM 818 O O . GLY A 1 125 ? 25.638 79.805 90.046 1.00 59.55 275 GLY A O 1
ATOM 819 N N . SER A 1 126 ? 24.363 79.124 91.765 1.00 50.11 276 SER A N 1
ATOM 820 C CA . SER A 1 126 ? 25.255 77.998 92.032 1.00 51.76 276 SER A CA 1
ATOM 821 C C . SER A 1 126 ? 25.200 76.980 90.895 1.00 52.58 276 SER A C 1
ATOM 822 O O . SER A 1 126 ? 26.218 76.356 90.571 1.00 54.29 276 SER A O 1
ATOM 825 N N . LEU A 1 127 ? 24.033 76.809 90.266 1.00 51.11 277 LEU A N 1
ATOM 826 C CA . LEU A 1 127 ? 23.954 75.912 89.116 1.00 51.31 277 LEU A CA 1
ATOM 827 C C . LEU A 1 127 ? 24.753 76.466 87.940 1.00 51.80 277 LEU A C 1
ATOM 828 O O . LEU A 1 127 ? 25.403 75.706 87.222 1.00 48.92 277 LEU A O 1
ATOM 833 N N . THR A 1 128 ? 24.740 77.788 87.752 1.00 52.18 278 THR A N 1
ATOM 834 C CA . THR A 1 128 ? 25.612 78.419 86.765 1.00 47.36 278 THR A CA 1
ATOM 835 C C . THR A 1 128 ? 27.083 78.086 87.025 1.00 54.65 278 THR A C 1
ATOM 836 O O . THR A 1 128 ? 27.815 77.685 86.106 1.00 56.36 278 THR A O 1
ATOM 840 N N . LEU A 1 129 ? 27.542 78.267 88.275 1.00 52.33 279 LEU A N 1
ATOM 841 C CA . LEU A 1 129 ? 28.942 77.972 88.600 1.00 53.49 279 LEU A CA 1
ATOM 842 C C . LEU A 1 129 ? 29.281 76.510 88.337 1.00 51.23 279 LEU A C 1
ATOM 843 O O . LEU A 1 129 ? 30.373 76.184 87.839 1.00 49.20 279 LEU A O 1
ATOM 848 N N . PHE A 1 130 ? 28.365 75.613 88.694 1.00 48.78 280 PHE A N 1
ATOM 849 C CA . PHE A 1 130 ? 28.603 74.196 88.474 1.00 49.92 280 PHE A CA 1
ATOM 850 C C . PHE A 1 130 ? 28.685 73.870 86.990 1.00 54.53 280 PHE A C 1
ATOM 851 O O . PHE A 1 130 ? 29.588 73.143 86.559 1.00 53.46 280 PHE A O 1
ATOM 859 N N . ILE A 1 131 ? 27.735 74.381 86.195 1.00 52.22 281 ILE A N 1
ATOM 860 C CA . ILE A 1 131 ? 27.741 74.114 84.759 1.00 51.31 281 ILE A CA 1
ATOM 861 C C . ILE A 1 131 ? 29.058 74.570 84.156 1.00 52.61 281 ILE A C 1
ATOM 862 O O . ILE A 1 131 ? 29.721 73.821 83.423 1.00 54.06 281 ILE A O 1
ATOM 867 N N . HIS A 1 132 ? 29.484 75.788 84.502 1.00 51.56 282 HIS A N 1
ATOM 868 C CA . HIS A 1 132 ? 30.703 76.330 83.910 1.00 55.02 282 HIS A CA 1
ATOM 869 C C . HIS A 1 132 ? 31.914 75.476 84.268 1.00 54.26 282 HIS A C 1
ATOM 870 O O . HIS A 1 132 ? 32.687 75.065 83.389 1.00 57.34 282 HIS A O 1
ATOM 877 N N . ALA A 1 133 ? 32.062 75.142 85.548 1.00 55.90 283 ALA A N 1
ATOM 878 C CA . ALA A 1 133 ? 33.200 74.320 85.941 1.00 58.27 283 ALA A CA 1
ATOM 879 C C . ALA A 1 133 ? 33.133 72.938 85.313 1.00 56.47 283 ALA A C 1
ATOM 880 O O . ALA A 1 133 ? 34.174 72.318 85.060 1.00 54.80 283 ALA A O 1
ATOM 882 N N . ALA A 1 134 ? 31.921 72.441 85.053 1.00 58.85 284 ALA A N 1
ATOM 883 C CA . ALA A 1 134 ? 31.784 71.136 84.411 1.00 60.75 284 ALA A CA 1
ATOM 884 C C . ALA A 1 134 ? 32.256 71.186 82.966 1.00 54.60 284 ALA A C 1
ATOM 885 O O . ALA A 1 134 ? 32.947 70.271 82.508 1.00 59.13 284 ALA A O 1
ATOM 887 N N . LEU A 1 135 ? 31.936 72.262 82.243 1.00 53.41 285 LEU A N 1
ATOM 888 C CA . LEU A 1 135 ? 32.476 72.401 80.890 1.00 56.40 285 LEU A CA 1
ATOM 889 C C . LEU A 1 135 ? 33.994 72.546 80.913 1.00 59.16 285 LEU A C 1
ATOM 890 O O . LEU A 1 135 ? 34.685 72.032 80.026 1.00 61.33 285 LEU A O 1
ATOM 895 N N . ARG A 1 136 ? 34.538 73.259 81.907 1.00 59.40 286 ARG A N 1
ATOM 896 C CA . ARG A 1 136 ? 35.993 73.375 81.981 1.00 56.83 286 ARG A CA 1
ATOM 897 C C . ARG A 1 136 ? 36.627 72.022 82.262 1.00 53.74 286 ARG A C 1
ATOM 898 O O . ARG A 1 136 ? 37.709 71.725 81.767 1.00 57.81 286 ARG A O 1
ATOM 906 N N . ALA A 1 137 ? 36.013 71.216 83.104 1.00 53.75 287 ALA A N 1
ATOM 907 C CA . ALA A 1 137 ? 36.622 69.931 83.420 1.00 57.06 287 ALA A CA 1
ATOM 908 C C . ALA A 1 137 ? 36.477 68.934 82.274 1.00 61.54 287 ALA A C 1
ATOM 909 O O . ALA A 1 137 ? 37.382 68.124 82.038 1.00 59.70 287 ALA A O 1
ATOM 911 N N . GLY A 1 138 ? 35.344 68.968 81.565 1.00 61.61 288 GLY A N 1
ATOM 912 C CA . GLY A 1 138 ? 35.102 67.987 80.516 1.00 60.13 288 GLY A CA 1
ATOM 913 C C . GLY A 1 138 ? 36.025 68.170 79.330 1.00 58.58 288 GLY A C 1
ATOM 914 O O . GLY A 1 138 ? 36.477 67.195 78.726 1.00 58.19 288 GLY A O 1
ATOM 915 N N . THR A 1 139 ? 36.316 69.419 78.985 1.00 58.12 289 THR A N 1
ATOM 916 C CA . THR A 1 139 ? 37.210 69.758 77.896 1.00 58.54 289 THR A CA 1
ATOM 917 C C . THR A 1 139 ? 38.674 69.766 78.311 1.00 59.86 289 THR A C 1
ATOM 918 O O . THR A 1 139 ? 39.521 70.153 77.502 1.00 66.32 289 THR A O 1
ATOM 922 N N . THR A 1 140 ? 39.002 69.346 79.533 1.00 61.11 290 THR A N 1
ATOM 923 C CA . THR A 1 1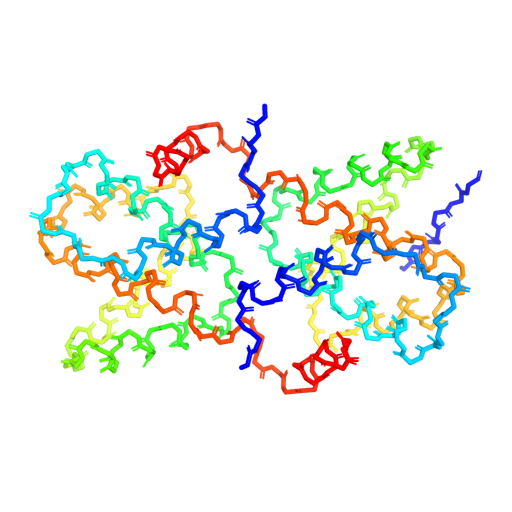40 ? 40.357 69.571 80.038 1.00 59.10 290 THR A CA 1
ATOM 924 C C . THR A 1 140 ? 41.010 68.328 80.641 1.00 57.36 290 THR A C 1
ATOM 925 O O . THR A 1 140 ? 42.227 68.151 80.520 1.00 61.30 290 THR A O 1
ATOM 929 N N . ILE A 1 141 ? 40.230 67.433 81.233 1.00 53.24 291 ILE A N 1
ATOM 930 C CA . ILE A 1 141 ? 40.782 66.168 81.711 1.00 54.86 291 ILE A CA 1
ATOM 931 C C . ILE A 1 141 ? 41.082 65.251 80.527 1.00 62.57 291 ILE A C 1
ATOM 932 O O . ILE A 1 141 ? 40.515 65.430 79.434 1.00 65.59 291 ILE A O 1
ATOM 937 N N . PRO A 1 142 ? 41.980 64.281 80.685 1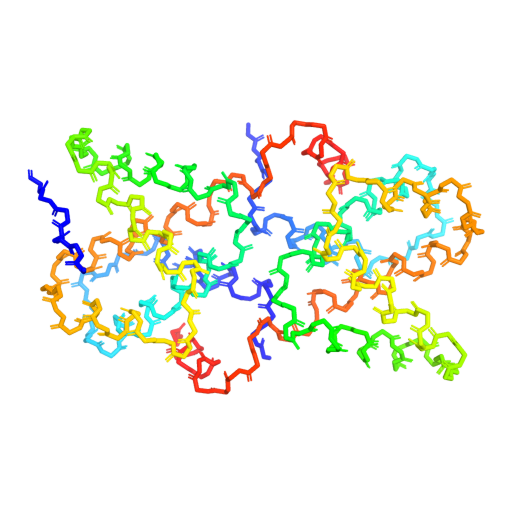.00 64.44 292 PRO A N 1
ATOM 938 C CA . PRO A 1 142 ? 42.126 63.247 79.650 1.00 60.41 292 PRO A CA 1
ATOM 939 C C . PRO A 1 142 ? 40.881 62.374 79.600 1.00 63.79 292 PRO A C 1
ATOM 940 O O . PRO A 1 142 ? 40.250 62.112 80.625 1.00 68.24 292 PRO A O 1
ATOM 944 N N . CYS A 1 143 ? 40.508 61.938 78.396 1.00 64.81 293 CYS A N 1
ATOM 945 C CA . CYS A 1 143 ? 39.358 61.055 78.292 1.00 65.19 293 CYS A CA 1
ATOM 946 C C . CYS A 1 143 ? 39.705 59.584 78.504 1.00 67.73 293 CYS A C 1
ATOM 947 O O . CYS A 1 143 ? 38.792 58.752 78.549 1.00 74.71 293 CYS A O 1
ATOM 950 N N . GLU A 1 144 ? 40.988 59.240 78.622 1.00 66.24 294 GLU A N 1
ATOM 951 C CA . GLU A 1 144 ? 41.423 57.850 78.776 1.00 71.89 294 GLU A CA 1
ATOM 952 C C . GLU A 1 144 ? 42.482 57.825 79.875 1.00 76.40 294 GLU A C 1
ATOM 953 O O . GLU A 1 144 ? 43.484 58.542 79.772 1.00 73.73 294 GLU A O 1
ATOM 959 N N . SER A 1 145 ? 42.269 57.014 80.928 1.00 73.27 295 SER A N 1
ATOM 960 C CA . SER A 1 145 ? 43.240 56.961 82.020 1.00 71.30 295 SER A CA 1
ATOM 961 C C . SER A 1 145 ? 44.473 56.126 81.667 1.00 78.42 295 SER A C 1
ATOM 962 O O . SER A 1 145 ? 45.597 56.524 81.995 1.00 77.05 295 SER A O 1
ATOM 965 N N . SER A 1 146 ? 44.299 54.994 80.979 1.00 84.83 296 SER A N 1
ATOM 966 C CA . SER A 1 146 ? 45.421 54.094 80.705 1.00 81.33 296 SER A CA 1
ATOM 967 C C . SER A 1 146 ? 46.505 54.790 79.885 1.00 73.88 296 SER A C 1
ATOM 968 O O . SER A 1 146 ? 46.261 55.227 78.759 1.00 77.97 296 SER A O 1
ATOM 971 N N . ALA A 1 147 ? 47.719 54.854 80.443 1.00 72.51 297 ALA A N 1
ATOM 972 C CA . ALA A 1 147 ? 48.815 55.556 79.781 1.00 71.89 297 ALA A CA 1
ATOM 973 C C . ALA A 1 147 ? 49.255 54.864 78.504 1.00 75.03 297 ALA A C 1
ATOM 974 O O . ALA A 1 147 ? 49.757 55.529 77.590 1.00 74.99 297 ALA A O 1
ATOM 976 N N . ILE A 1 148 ? 49.086 53.544 78.414 1.00 72.82 298 ILE A N 1
ATOM 977 C CA . ILE A 1 148 ? 49.543 52.878 77.203 1.00 76.33 298 ILE A CA 1
ATOM 978 C C . ILE A 1 148 ? 48.568 53.132 76.053 1.00 80.31 298 ILE A C 1
ATOM 979 O O . ILE A 1 148 ? 49.000 53.295 74.906 1.00 73.98 298 ILE A O 1
ATOM 984 N N . VAL A 1 149 ? 47.260 53.229 76.335 1.00 78.88 299 VAL A N 1
ATOM 985 C CA . VAL A 1 149 ? 46.325 53.722 75.320 1.00 78.67 299 VAL A CA 1
ATOM 986 C C . VAL A 1 149 ? 46.596 55.175 74.967 1.00 78.10 299 VAL A C 1
ATOM 987 O O . VAL A 1 149 ? 46.524 55.559 73.793 1.00 72.14 299 VAL A O 1
ATOM 991 N N . VAL A 1 150 ? 46.979 55.986 75.949 1.00 78.09 300 VAL A N 1
ATOM 992 C CA . VAL A 1 150 ? 47.207 57.406 75.684 1.00 77.15 300 VAL A CA 1
ATOM 993 C C . VAL A 1 150 ? 48.407 57.592 74.757 1.00 73.98 300 VAL A C 1
ATOM 994 O O . VAL A 1 150 ? 48.379 58.396 73.812 1.00 72.26 300 VAL A O 1
ATOM 998 N N . ALA A 1 151 ? 49.496 56.879 75.047 1.00 78.46 301 ALA A N 1
ATOM 999 C CA . ALA A 1 151 ? 50.681 56.922 74.198 1.00 73.32 301 ALA A CA 1
ATOM 1000 C C . ALA A 1 151 ? 50.408 56.286 72.849 1.00 78.17 301 ALA A C 1
ATOM 1001 O O . ALA A 1 151 ? 50.879 56.778 71.812 1.00 77.94 301 ALA A O 1
ATOM 1003 N N . SER A 1 152 ? 49.665 55.176 72.849 1.00 77.44 302 SER A N 1
ATOM 1004 C CA . SER A 1 152 ? 49.354 54.490 71.602 1.00 77.64 302 SER A CA 1
ATOM 1005 C C . SER A 1 152 ? 48.639 55.425 70.638 1.00 75.50 302 SER A C 1
ATOM 1006 O O . SER A 1 152 ? 49.072 55.600 69.493 1.00 74.44 302 SER A O 1
ATOM 1009 N N . ILE A 1 153 ? 47.551 56.055 71.098 1.00 72.79 303 ILE A N 1
ATOM 1010 C CA . ILE A 1 153 ? 46.828 56.998 70.248 1.00 74.88 303 ILE A CA 1
ATOM 1011 C C . ILE A 1 153 ? 47.712 58.184 69.890 1.00 77.77 303 ILE A C 1
ATOM 1012 O O . ILE A 1 153 ? 47.728 58.646 68.740 1.00 77.51 303 ILE A O 1
ATOM 1017 N N . MET A 1 154 ? 48.493 58.672 70.848 1.00 76.60 304 MET A N 1
ATOM 1018 C CA . MET A 1 154 ? 49.257 59.871 70.547 1.00 78.25 304 MET A CA 1
ATOM 1019 C C . MET A 1 154 ? 50.491 59.602 69.691 1.00 78.08 304 MET A C 1
ATOM 1020 O O . MET A 1 154 ? 51.169 60.560 69.313 1.00 76.19 304 MET A O 1
ATOM 1025 N N . SER A 1 155 ? 50.797 58.338 69.366 1.00 79.22 305 SER A N 1
ATOM 1026 C CA . SER A 1 155 ? 51.869 58.051 68.416 1.00 76.61 305 SER A CA 1
ATOM 1027 C C . SER A 1 155 ? 51.495 58.421 66.989 1.00 81.71 305 SER A C 1
ATOM 1028 O O . SER A 1 155 ? 52.364 58.396 66.113 1.00 81.21 305 SER A O 1
ATOM 1031 N N . LEU A 1 156 ? 50.242 58.797 66.745 1.00 82.91 306 LEU A N 1
ATOM 1032 C CA . LEU A 1 156 ? 49.777 59.121 65.401 1.00 80.69 306 LEU A CA 1
ATOM 1033 C C . LEU A 1 156 ? 50.005 60.612 65.175 1.00 87.07 306 LEU A C 1
ATOM 1034 O O . LEU A 1 156 ? 49.083 61.431 65.149 1.00 82.34 306 LEU A O 1
ATOM 1039 N N . LEU A 1 157 ? 51.297 60.941 65.080 1.00 93.51 307 LEU A N 1
ATOM 1040 C CA . LEU A 1 157 ? 51.774 62.243 64.645 1.00 93.69 307 LEU A CA 1
ATOM 1041 C C . LEU A 1 157 ? 53.308 62.228 64.495 1.00 94.47 307 LEU A C 1
ATOM 1042 O O . LEU A 1 157 ? 53.836 61.835 63.442 1.00 91.80 307 LEU A O 1
ATOM 1047 N N . SER B 1 33 ? 47.842 66.190 77.190 1.00 77.60 183 SER B N 1
ATOM 1048 C CA . SER B 1 33 ? 47.307 64.826 77.213 1.00 77.91 183 SER B CA 1
ATOM 1049 C C . SER B 1 33 ? 46.077 64.686 76.315 1.00 79.03 183 SER B C 1
ATOM 1050 O O . SER B 1 33 ? 45.685 65.621 75.615 1.00 79.31 183 SER B O 1
ATOM 1053 N N . LEU B 1 34 ? 45.480 63.494 76.341 1.00 73.91 184 LEU B N 1
ATOM 1054 C CA . LEU B 1 34 ? 44.426 63.118 75.402 1.00 68.61 184 LEU B CA 1
ATOM 1055 C C . LEU B 1 34 ? 43.066 63.544 75.949 1.00 63.53 184 LEU B C 1
ATOM 1056 O O . LEU B 1 34 ? 42.294 62.755 76.497 1.00 60.46 184 LEU B O 1
ATOM 1061 N N . THR B 1 35 ? 42.781 64.837 75.811 1.00 61.47 185 THR B N 1
ATOM 1062 C CA . THR B 1 35 ? 41.433 65.318 76.053 1.00 60.64 185 THR B CA 1
ATOM 1063 C C . THR B 1 35 ? 40.497 64.815 74.952 1.00 63.13 185 THR B C 1
ATOM 1064 O O . THR B 1 35 ? 40.927 64.325 73.904 1.00 65.65 185 THR B O 1
ATOM 1068 N N . LEU B 1 36 ? 39.194 64.958 75.198 1.00 63.70 186 LEU B N 1
ATOM 1069 C CA . LEU B 1 36 ? 38.203 64.598 74.189 1.00 62.79 186 LEU B CA 1
ATOM 1070 C C . LEU B 1 36 ? 38.417 65.378 72.900 1.00 62.89 186 LEU B C 1
ATOM 1071 O O . LEU B 1 36 ? 38.354 64.812 71.800 1.00 61.18 186 LEU B O 1
ATOM 1076 N N . ASN B 1 37 ? 38.694 66.678 73.027 1.00 61.96 187 ASN B N 1
ATOM 1077 C CA . ASN B 1 37 ? 38.882 67.537 71.865 1.00 61.69 187 ASN B CA 1
ATOM 1078 C C . ASN B 1 37 ? 40.023 67.036 70.995 1.00 65.48 187 ASN B C 1
ATOM 1079 O O . ASN B 1 37 ? 39.882 66.919 69.770 1.00 62.25 187 ASN B O 1
ATOM 1084 N N . ARG B 1 38 ? 41.165 66.716 71.610 1.00 61.82 188 ARG B N 1
ATOM 1085 C CA . ARG B 1 38 ? 42.299 66.324 70.785 1.00 68.56 188 ARG B CA 1
ATOM 1086 C C . ARG B 1 38 ? 42.139 64.903 70.263 1.00 66.28 188 ARG B C 1
ATOM 1087 O O . ARG B 1 38 ? 42.573 64.600 69.147 1.00 63.00 188 ARG B O 1
ATOM 1095 N N . LEU B 1 39 ? 41.501 64.022 71.034 1.00 62.14 189 LEU B N 1
ATOM 1096 C CA . LEU B 1 39 ? 41.080 62.738 70.478 1.00 62.89 189 LEU B CA 1
ATOM 1097 C C . LEU B 1 39 ? 40.314 62.949 69.176 1.00 62.82 189 LEU B C 1
ATOM 1098 O O . LEU B 1 39 ? 40.553 62.256 68.178 1.00 62.90 189 LEU B O 1
ATOM 1103 N N . CYS B 1 40 ? 39.403 63.925 69.162 1.00 62.61 190 CYS B N 1
ATOM 1104 C CA . CYS B 1 40 ? 38.629 64.197 67.954 1.00 60.02 190 CYS B CA 1
ATOM 1105 C C . CYS B 1 40 ? 39.481 64.789 66.833 1.00 63.95 190 CYS B C 1
ATOM 1106 O O . CYS B 1 40 ? 39.317 64.411 65.669 1.00 67.41 190 CYS B O 1
ATOM 1109 N N . GLU B 1 41 ? 40.396 65.706 67.148 1.00 64.39 191 GLU B N 1
ATOM 1110 C CA . GLU B 1 41 ? 41.240 66.276 66.102 1.00 63.66 191 GLU B CA 1
ATOM 1111 C C . GLU B 1 41 ? 42.128 65.209 65.474 1.00 61.57 191 GLU B C 1
ATOM 1112 O O . GLU B 1 41 ? 42.358 65.221 64.258 1.00 67.22 191 GLU B O 1
ATOM 1118 N N . ILE B 1 42 ? 42.575 64.246 66.272 1.00 58.07 192 ILE B N 1
ATOM 1119 C CA . ILE B 1 42 ? 43.354 63.142 65.737 1.00 61.58 192 ILE B CA 1
ATOM 1120 C C . ILE B 1 42 ? 42.486 62.266 64.838 1.00 67.13 192 ILE B C 1
ATOM 1121 O O . ILE B 1 42 ? 42.819 62.029 63.668 1.00 66.19 192 ILE B O 1
ATOM 1126 N N . ALA B 1 43 ? 41.322 61.838 65.345 1.00 65.62 193 ALA B N 1
ATOM 1127 C CA . ALA B 1 43 ? 40.449 60.961 64.558 1.00 61.03 193 ALA B CA 1
ATOM 1128 C C . ALA B 1 43 ? 40.021 61.613 63.244 1.00 66.41 193 ALA B C 1
ATOM 1129 O O . ALA B 1 43 ? 39.882 60.934 62.213 1.00 67.68 193 ALA B O 1
ATOM 1131 N N . GLN B 1 44 ? 39.807 62.929 63.260 1.00 65.43 194 GLN B N 1
ATOM 1132 C CA . GLN B 1 44 ? 39.351 63.640 62.072 1.00 64.91 194 GLN B CA 1
ATOM 1133 C C . GLN B 1 44 ? 40.485 63.891 61.091 1.00 65.65 194 GLN B C 1
ATOM 1134 O O . GLN B 1 44 ? 40.284 63.823 59.877 1.00 71.60 194 GLN B O 1
ATOM 1140 N N . ALA B 1 45 ? 41.675 64.194 61.599 1.00 65.58 195 ALA B N 1
ATOM 1141 C CA . ALA B 1 45 ? 42.847 64.318 60.741 1.00 68.11 195 ALA B CA 1
ATOM 1142 C C . ALA B 1 45 ? 43.132 63.013 60.012 1.00 69.06 195 ALA B C 1
ATOM 1143 O O . ALA B 1 45 ? 43.421 63.015 58.808 1.00 64.76 195 ALA B O 1
ATOM 1145 N N . TRP B 1 46 ? 43.069 61.887 60.729 1.00 67.79 196 TRP B N 1
ATOM 1146 C CA . TRP B 1 46 ? 43.383 60.606 60.108 1.00 69.69 196 TRP B CA 1
ATOM 1147 C C . TRP B 1 46 ? 42.260 60.088 59.223 1.00 69.30 196 TRP B C 1
ATOM 1148 O O . TRP B 1 46 ? 42.532 59.440 58.206 1.00 69.21 196 TRP B O 1
ATOM 1159 N N . ALA B 1 47 ? 41.004 60.358 59.571 1.00 66.37 197 ALA B N 1
ATOM 1160 C CA . ALA B 1 47 ? 39.922 59.893 58.713 1.00 63.53 197 ALA B CA 1
ATOM 1161 C C . ALA B 1 47 ? 40.000 60.530 57.329 1.00 66.83 197 ALA B C 1
ATOM 1162 O O . ALA B 1 47 ? 39.706 59.876 56.325 1.00 65.32 197 ALA B O 1
ATOM 1164 N N . SER B 1 48 ? 40.431 61.786 57.247 1.00 63.05 198 SER B N 1
ATOM 1165 C CA . SER B 1 48 ? 40.438 62.495 55.978 1.00 65.98 198 SER B CA 1
ATOM 1166 C C . SER B 1 48 ? 41.730 62.329 55.186 1.00 69.49 198 SER B C 1
ATOM 1167 O O . SER B 1 48 ? 41.865 62.950 54.125 1.00 64.41 198 SER B O 1
ATOM 1170 N N . MET B 1 49 ? 42.693 61.556 55.677 1.00 68.92 199 MET B N 1
ATOM 1171 C CA . MET B 1 49 ? 43.893 61.283 54.903 1.00 72.63 199 MET B CA 1
ATOM 1172 C C . MET B 1 49 ? 43.828 59.880 54.294 1.00 73.53 199 MET B C 1
ATOM 1173 O O . MET B 1 49 ? 42.973 59.056 54.639 1.00 68.95 199 MET B O 1
ATOM 1178 N N . THR B 1 50 ? 44.730 59.633 53.342 1.00 69.47 200 THR B N 1
ATOM 1179 C CA . THR B 1 50 ? 44.853 58.334 52.690 1.00 73.02 200 THR B CA 1
ATOM 1180 C C . THR B 1 50 ? 45.937 57.481 53.344 1.00 73.47 200 THR B C 1
ATOM 1181 O O . THR B 1 50 ? 47.020 57.975 53.672 1.00 75.60 200 THR B O 1
ATOM 1185 N N . TRP B 1 51 ? 45.630 56.197 53.557 1.00 70.50 201 TRP B N 1
ATOM 1186 C CA . TRP B 1 51 ? 46.517 55.297 54.288 1.00 77.72 201 TRP B CA 1
ATOM 1187 C C . TRP B 1 51 ? 47.228 54.326 53.355 1.00 84.47 201 TRP B C 1
ATOM 1188 O O . TRP B 1 51 ? 47.581 53.210 53.747 1.00 88.18 201 TRP B O 1
ATOM 1199 N N . GLU B 1 52 ? 47.465 54.751 52.123 1.00 90.33 202 GLU B N 1
ATOM 1200 C CA . GLU B 1 52 ? 48.109 53.915 51.122 1.00 93.44 202 GLU B CA 1
ATOM 1201 C C . GLU B 1 52 ? 49.574 53.673 51.430 1.00 93.75 202 GLU B C 1
ATOM 1202 O O . GLU B 1 52 ? 50.247 52.991 50.651 1.00 96.31 202 GLU B O 1
ATOM 1208 N N . ASP B 1 53 ? 50.081 54.208 52.536 1.00 87.48 203 ASP B N 1
ATOM 1209 C CA . ASP B 1 53 ? 51.495 54.126 52.838 1.00 90.50 203 ASP B CA 1
ATOM 1210 C C . ASP B 1 53 ? 51.694 54.205 54.350 1.00 91.14 203 ASP B C 1
ATOM 1211 O O . ASP B 1 53 ? 52.369 55.091 54.889 1.00 88.65 203 ASP B O 1
ATOM 1216 N N . ILE B 1 54 ? 51.105 53.247 55.071 1.00 86.42 204 ILE B N 1
ATOM 1217 C CA . ILE B 1 54 ? 51.217 53.192 56.521 1.00 86.42 204 ILE B CA 1
ATOM 1218 C C . ILE B 1 54 ? 51.649 51.788 56.926 1.00 84.91 204 ILE B C 1
ATOM 1219 O O . ILE B 1 54 ? 51.182 50.794 56.360 1.00 83.43 204 ILE B O 1
ATOM 1224 N N . ASP B 1 55 ? 52.525 51.702 57.917 1.00 85.70 205 ASP B N 1
ATOM 1225 C CA . ASP B 1 55 ? 53.017 50.419 58.400 1.00 89.64 205 ASP B CA 1
ATOM 1226 C C . ASP B 1 55 ? 52.063 49.845 59.440 1.00 87.62 205 ASP B C 1
ATOM 1227 O O . ASP B 1 55 ? 51.054 50.452 59.794 1.00 89.25 205 ASP B O 1
ATOM 1232 N N . ASP B 1 56 ? 52.384 48.648 59.927 1.00 87.77 206 ASP B N 1
ATOM 1233 C CA . ASP B 1 56 ? 51.487 48.012 60.883 1.00 87.92 206 ASP B CA 1
ATOM 1234 C C . ASP B 1 56 ? 51.510 48.703 62.233 1.00 87.75 206 ASP B C 1
ATOM 1235 O O . ASP B 1 56 ? 50.539 48.580 62.995 1.00 90.12 206 ASP B O 1
ATOM 1240 N N . LYS B 1 57 ? 52.563 49.476 62.508 1.00 89.50 207 LYS B N 1
ATOM 1241 C CA . LYS B 1 57 ? 52.668 50.189 63.776 1.00 89.17 207 LYS B CA 1
ATOM 1242 C C . LYS B 1 57 ? 51.604 51.291 63.839 1.00 85.22 207 LYS B C 1
ATOM 1243 O O . LYS B 1 57 ? 50.798 51.365 64.782 1.00 84.36 207 LYS B O 1
ATOM 1249 N N . GLN B 1 58 ? 51.484 52.053 62.750 1.00 86.02 208 GLN B N 1
ATOM 1250 C CA . GLN B 1 58 ? 50.464 53.093 62.646 1.00 84.32 208 GLN B CA 1
ATOM 1251 C C . GLN B 1 58 ? 49.066 52.496 62.656 1.00 84.23 208 GLN B C 1
ATOM 1252 O O . GLN B 1 58 ? 48.163 53.007 63.336 1.00 80.56 208 GLN B O 1
ATOM 1258 N N . LEU B 1 59 ? 48.890 51.375 61.957 1.00 81.86 209 LEU B N 1
ATOM 1259 C CA . LEU B 1 59 ? 47.578 50.744 61.895 1.00 81.35 209 LEU B CA 1
ATOM 1260 C C . LEU B 1 59 ? 47.134 50.253 63.260 1.00 78.67 209 LEU B C 1
ATOM 1261 O O . LEU B 1 59 ? 45.963 50.384 63.624 1.00 75.64 209 LEU B O 1
ATOM 1266 N N . ARG B 1 60 ? 48.045 49.649 64.012 1.00 81.54 210 ARG B N 1
ATOM 1267 C CA . ARG B 1 60 ? 47.685 49.166 65.336 1.00 81.81 210 ARG B CA 1
ATOM 1268 C C . ARG B 1 60 ? 47.272 50.334 66.241 1.00 75.73 210 ARG B C 1
ATOM 1269 O O . ARG B 1 60 ? 46.254 50.256 66.964 1.00 64.77 210 ARG B O 1
ATOM 1277 N N . ALA B 1 61 ? 47.998 51.454 66.170 1.00 76.70 211 ALA B N 1
ATOM 1278 C CA . ALA B 1 61 ? 47.535 52.611 66.935 1.00 71.64 211 ALA B CA 1
ATOM 1279 C C . ALA B 1 61 ? 46.170 53.099 66.442 1.00 75.01 211 ALA B C 1
ATOM 1280 O O . ALA B 1 61 ? 45.317 53.486 67.253 1.00 65.59 211 ALA B O 1
ATOM 1282 N N . LEU B 1 62 ? 45.944 53.082 65.115 1.00 71.99 212 LEU B N 1
ATOM 1283 C CA . LEU B 1 62 ? 44.667 53.538 64.568 1.00 68.83 212 LEU B CA 1
ATOM 1284 C C . LEU B 1 62 ? 43.508 52.671 65.038 1.00 68.80 212 LEU B C 1
ATOM 1285 O O . LEU B 1 62 ? 42.429 53.189 65.360 1.00 65.13 212 LEU B O 1
ATOM 1290 N N . LEU B 1 63 ? 43.705 51.354 65.095 1.00 69.00 213 LEU B N 1
ATOM 1291 C CA . LEU B 1 63 ? 42.674 50.503 65.671 1.00 63.90 213 LEU B CA 1
ATOM 1292 C C . LEU B 1 63 ? 42.364 50.933 67.096 1.00 69.86 213 LEU B C 1
ATOM 1293 O O . LEU B 1 63 ? 41.188 51.040 67.479 1.00 69.79 213 LEU B O 1
ATOM 1298 N N . THR B 1 64 ? 43.397 51.217 67.897 1.00 67.84 214 THR B N 1
ATOM 1299 C CA . THR B 1 64 ? 43.094 51.639 69.263 1.00 69.47 214 THR B CA 1
ATOM 1300 C C . THR B 1 64 ? 42.309 52.958 69.291 1.00 68.21 214 THR B C 1
ATOM 1301 O O . THR B 1 64 ? 41.346 53.113 70.068 1.00 66.38 214 THR B O 1
ATOM 1305 N N . LEU B 1 65 ? 42.718 53.921 68.458 1.00 63.02 215 LEU B N 1
ATOM 1306 C CA . LEU B 1 65 ? 42.012 55.193 68.364 1.00 60.26 215 LEU B CA 1
ATOM 1307 C C . LEU B 1 65 ? 40.539 54.979 68.056 1.00 65.20 215 LEU B C 1
ATOM 1308 O O . LEU B 1 65 ? 39.667 55.595 68.684 1.00 66.75 215 LEU B O 1
ATOM 1313 N N . SER B 1 66 ? 40.238 54.075 67.117 1.00 64.83 216 SER B N 1
ATOM 1314 C CA . SER B 1 66 ? 38.846 53.863 66.737 1.00 61.75 216 SER B CA 1
ATOM 1315 C C . SER B 1 66 ? 38.057 53.148 67.827 1.00 59.00 216 SER B C 1
ATOM 1316 O O . SER B 1 66 ? 36.854 53.395 67.970 1.00 60.53 216 SER B O 1
ATOM 1319 N N . ALA B 1 67 ? 38.688 52.252 68.593 1.00 60.63 217 ALA B N 1
ATOM 1320 C CA . ALA B 1 67 ?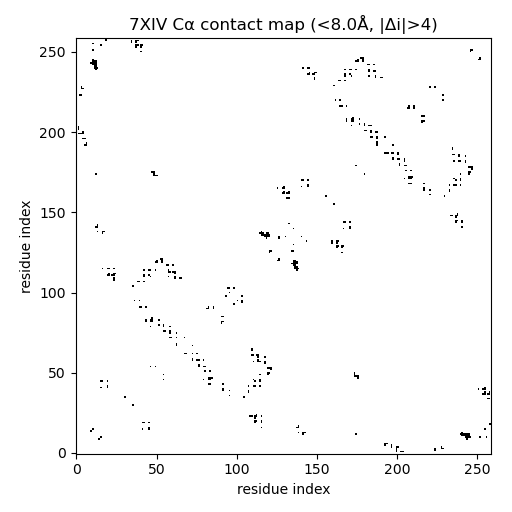 37.968 51.645 69.717 1.00 65.24 217 ALA B CA 1
ATOM 1321 C C . ALA B 1 67 ? 37.619 52.686 70.778 1.00 60.39 217 ALA B C 1
ATOM 1322 O O . ALA B 1 67 ? 36.480 52.732 71.276 1.00 58.40 217 ALA B O 1
ATOM 1324 N N . VAL B 1 68 ? 38.580 53.550 71.117 1.00 60.17 218 VAL B N 1
ATOM 1325 C CA . VAL B 1 68 ? 38.309 54.611 72.085 1.00 63.49 218 VAL B CA 1
ATOM 1326 C C . VAL B 1 68 ? 37.186 55.514 71.579 1.00 62.19 218 VAL B C 1
ATOM 1327 O O . VAL B 1 68 ? 36.230 55.834 72.311 1.00 59.42 218 VAL B O 1
ATOM 1331 N N . LEU B 1 69 ? 37.271 55.902 70.295 1.00 60.18 219 LEU B N 1
ATOM 1332 C CA . LEU B 1 69 ? 36.302 56.832 69.726 1.00 55.14 219 LEU B CA 1
ATOM 1333 C C . LEU B 1 69 ? 34.905 56.228 69.683 1.00 56.84 219 LEU B C 1
ATOM 1334 O O . LEU B 1 69 ? 33.922 56.915 69.984 1.00 59.09 219 LEU B O 1
ATOM 1339 N N . VAL B 1 70 ? 34.789 54.949 69.311 1.00 55.73 220 VAL B N 1
ATOM 1340 C CA . VAL B 1 70 ? 33.498 54.269 69.417 1.00 54.59 220 VAL B CA 1
ATOM 1341 C C . VAL B 1 70 ? 32.983 54.365 70.850 1.00 58.23 220 VAL B C 1
ATOM 1342 O O . VAL B 1 70 ? 31.809 54.679 71.089 1.00 54.59 220 VAL B O 1
ATOM 1346 N N . ARG B 1 71 ? 33.867 54.126 71.831 1.00 56.70 221 ARG B N 1
ATOM 1347 C CA . ARG B 1 71 ? 33.416 54.170 73.219 1.00 60.81 221 ARG B CA 1
ATOM 1348 C C . ARG B 1 71 ? 32.951 55.562 73.633 1.00 60.27 221 ARG B C 1
ATOM 1349 O O . ARG B 1 71 ? 32.230 55.689 74.634 1.00 55.87 221 ARG B O 1
ATOM 1357 N N . LYS B 1 72 ? 33.354 56.608 72.900 1.00 56.36 222 LYS B N 1
ATOM 1358 C CA . LYS B 1 72 ? 32.861 57.944 73.233 1.00 54.45 222 LYS B CA 1
ATOM 1359 C C . LYS B 1 72 ? 31.408 58.191 72.828 1.00 56.58 222 LYS B C 1
ATOM 1360 O O . LYS B 1 72 ? 30.787 59.114 73.364 1.00 59.58 222 LYS B O 1
ATOM 1366 N N . HIS B 1 73 ? 30.853 57.414 71.907 1.00 53.72 223 HIS B N 1
ATOM 1367 C CA . HIS B 1 73 ? 29.451 57.565 71.543 1.00 52.70 223 HIS B CA 1
ATOM 1368 C C . HIS B 1 73 ? 28.536 56.820 72.497 1.00 53.44 223 HIS B C 1
ATOM 1369 O O . HIS B 1 73 ? 28.890 55.772 73.047 1.00 53.97 223 HIS B O 1
ATOM 1376 N N . SER B 1 74 ? 27.334 57.365 72.674 1.00 57.36 224 SER B N 1
ATOM 1377 C CA . SER B 1 74 ? 26.320 56.674 73.453 1.00 49.83 224 SER B CA 1
ATOM 1378 C C . SER B 1 74 ? 25.919 55.387 72.747 1.00 55.66 224 SER B C 1
ATOM 1379 O O . SER B 1 74 ? 26.092 55.224 71.537 1.00 61.71 224 SER B O 1
ATOM 1382 N N . LYS B 1 75 ? 25.398 54.449 73.528 1.00 63.35 225 LYS B N 1
ATOM 1383 C CA . LYS B 1 75 ? 25.162 53.111 73.003 1.00 61.82 225 LYS B CA 1
ATOM 1384 C C . LYS B 1 75 ? 24.018 53.103 71.996 1.00 59.09 225 LYS B C 1
ATOM 1385 O O . LYS B 1 75 ? 24.076 52.373 70.998 1.00 61.07 225 LYS B O 1
ATOM 1391 N N . SER B 1 76 ? 23.040 53.994 72.186 1.00 57.32 226 SER B N 1
ATOM 1392 C CA . SER B 1 76 ? 21.924 54.138 71.260 1.00 55.90 226 SER B CA 1
ATOM 1393 C C . SER B 1 76 ? 22.380 54.537 69.854 1.00 59.32 226 SER B C 1
ATOM 1394 O O . SER B 1 76 ? 21.711 54.207 68.864 1.00 58.16 226 SER B O 1
ATOM 1397 N N . GLN B 1 77 ? 23.488 55.270 69.745 1.00 58.45 227 GLN B N 1
ATOM 1398 C CA . GLN B 1 77 ? 24.020 55.700 68.457 1.00 56.17 227 GLN B CA 1
ATOM 1399 C C . GLN B 1 77 ? 24.853 54.633 67.755 1.00 57.69 227 GLN B C 1
ATOM 1400 O O . GLN B 1 77 ? 25.280 54.861 66.615 1.00 55.07 227 GLN B O 1
ATOM 1406 N N . LEU B 1 78 ? 25.092 53.485 68.396 1.00 57.92 228 LEU B N 1
ATOM 1407 C CA . LEU B 1 78 ? 25.845 52.423 67.739 1.00 55.65 228 LEU B CA 1
ATOM 1408 C C . LEU B 1 78 ? 25.268 52.109 66.362 1.00 55.89 228 LEU B C 1
ATOM 1409 O O . LEU B 1 78 ? 25.997 52.059 65.363 1.00 54.06 228 LEU B O 1
ATOM 1414 N N . SER B 1 79 ? 23.948 51.907 66.300 1.00 55.82 229 SER B N 1
ATOM 1415 C CA . SER B 1 79 ? 23.279 51.634 65.036 1.00 53.17 229 SER B CA 1
ATOM 1416 C C . SER B 1 79 ? 23.575 52.719 64.005 1.00 57.79 229 SER B C 1
ATOM 1417 O O . SER B 1 79 ? 23.819 52.410 62.825 1.00 58.96 229 SER B O 1
ATOM 1420 N N . ALA B 1 80 ? 23.535 53.995 64.421 1.00 54.74 230 ALA B N 1
ATOM 1421 C CA . ALA B 1 80 ? 23.877 55.079 63.501 1.00 48.28 230 ALA B CA 1
ATOM 1422 C C . ALA B 1 80 ? 25.252 54.852 62.893 1.00 51.87 230 ALA B C 1
ATOM 1423 O O . ALA B 1 80 ? 25.410 54.903 61.668 1.00 59.97 230 ALA B O 1
ATOM 1425 N N . LEU B 1 81 ? 26.249 54.530 63.723 1.00 54.51 231 LEU B N 1
ATOM 1426 C CA . LEU B 1 81 ? 27.569 54.240 63.181 1.00 51.74 231 LEU B CA 1
ATOM 1427 C C . LEU B 1 81 ? 27.461 53.119 62.166 1.00 55.67 231 LEU B C 1
ATOM 1428 O O . LEU B 1 81 ? 27.859 53.266 60.998 1.00 56.41 231 LEU B O 1
ATOM 1433 N N . CYS B 1 82 ? 26.806 52.031 62.581 1.00 54.80 232 CYS B N 1
ATOM 1434 C CA . CYS B 1 82 ? 26.645 50.884 61.710 1.00 54.12 232 CYS B CA 1
ATOM 1435 C C . CYS B 1 82 ? 26.075 51.313 60.369 1.00 56.45 232 CYS B C 1
ATOM 1436 O O . CYS B 1 82 ? 26.652 50.997 59.322 1.00 56.45 232 CYS B O 1
ATOM 1439 N N . GLU B 1 83 ? 25.059 52.183 60.373 1.00 55.06 233 GLU B N 1
ATOM 1440 C CA . GLU B 1 83 ? 24.401 52.373 59.090 1.00 56.46 233 GLU B CA 1
ATOM 1441 C C . GLU B 1 83 ? 25.253 53.257 58.210 1.00 54.55 233 GLU B C 1
ATOM 1442 O O . GLU B 1 83 ? 25.474 52.922 57.037 1.00 58.30 233 GLU B O 1
ATOM 1448 N N . ASN B 1 84 ? 25.937 54.224 58.828 1.00 52.79 234 ASN B N 1
ATOM 1449 C CA . ASN B 1 84 ? 26.888 55.029 58.077 1.00 56.46 234 ASN B CA 1
ATOM 1450 C C . ASN B 1 84 ? 27.963 54.124 57.499 1.00 55.43 234 ASN B C 1
ATOM 1451 O O . ASN B 1 84 ? 28.215 54.124 56.286 1.00 51.40 234 ASN B O 1
ATOM 1456 N N . HIS B 1 85 ? 28.486 53.231 58.344 1.00 55.07 235 HIS B N 1
ATOM 1457 C CA . HIS B 1 85 ? 29.559 52.345 57.933 1.00 52.20 235 HIS B CA 1
ATOM 1458 C C . HIS B 1 85 ? 29.112 51.488 56.760 1.00 54.81 235 HIS B C 1
ATOM 1459 O O . HIS B 1 85 ? 29.852 51.325 55.785 1.00 54.08 235 HIS B O 1
ATOM 1466 N N . VAL B 1 86 ? 27.882 50.967 56.816 1.00 52.52 236 VAL B N 1
ATOM 1467 C CA . VAL B 1 86 ? 27.431 50.108 55.731 1.00 54.34 236 VAL B CA 1
ATOM 1468 C C . VAL B 1 86 ? 27.224 50.928 54.470 1.00 55.08 236 VAL B C 1
ATOM 1469 O O . VAL B 1 86 ? 27.733 50.592 53.389 1.00 54.39 236 VAL B O 1
ATOM 1473 N N . ARG B 1 87 ? 26.623 52.099 54.621 1.00 51.79 237 ARG B N 1
ATOM 1474 C CA . ARG B 1 87 ? 26.185 52.802 53.438 1.00 51.05 237 ARG B CA 1
ATOM 1475 C C . ARG B 1 87 ? 27.384 53.371 52.701 1.00 53.39 237 ARG B C 1
ATOM 1476 O O . ARG B 1 87 ? 27.512 53.187 51.486 1.00 56.41 237 ARG B O 1
ATOM 1484 N N . ARG B 1 88 ? 28.322 53.969 53.430 1.00 51.41 238 ARG B N 1
ATOM 1485 C CA . ARG B 1 88 ? 29.515 54.518 52.804 1.00 52.16 238 ARG B CA 1
ATOM 1486 C C . ARG B 1 88 ? 30.391 53.433 52.193 1.00 50.41 238 ARG B C 1
ATOM 1487 O O . ARG B 1 88 ? 31.214 53.736 51.325 1.00 47.67 238 ARG B O 1
ATOM 1495 N N . GLU B 1 89 ? 30.214 52.174 52.592 1.00 53.28 239 GLU B N 1
ATOM 1496 C CA . GLU B 1 89 ? 31.065 51.104 52.084 1.00 55.07 239 GLU B CA 1
ATOM 1497 C C . GLU B 1 89 ? 30.391 50.288 50.998 1.00 57.85 239 GLU B C 1
ATOM 1498 O O . GLU B 1 89 ? 31.029 49.406 50.421 1.00 60.52 239 GLU B O 1
ATOM 1504 N N . ALA B 1 90 ? 29.126 50.579 50.706 1.00 55.40 240 ALA B N 1
ATOM 1505 C CA . ALA B 1 90 ? 28.333 49.851 49.732 1.00 50.90 240 ALA B CA 1
ATOM 1506 C C . ALA B 1 90 ? 28.336 48.360 50.051 1.00 56.66 240 ALA B C 1
ATOM 1507 O O . ALA B 1 90 ? 28.511 47.511 49.166 1.00 52.20 240 ALA B O 1
ATOM 1509 N N . LEU B 1 91 ? 28.066 48.058 51.332 1.00 50.28 241 LEU B N 1
ATOM 1510 C CA . LEU B 1 91 ? 27.979 46.712 51.884 1.00 48.01 241 LEU B CA 1
ATOM 1511 C C . LEU B 1 91 ? 26.547 46.224 51.851 1.00 52.22 241 LEU B C 1
ATOM 1512 O O . LEU B 1 91 ? 25.609 46.988 52.104 1.00 54.26 241 LEU B O 1
ATOM 1517 N N . ALA B 1 92 ? 26.386 44.924 51.612 1.00 53.26 242 ALA B N 1
ATOM 1518 C CA . ALA B 1 92 ? 25.053 44.346 51.643 1.00 55.00 242 ALA B CA 1
ATOM 1519 C C . ALA B 1 92 ? 24.486 44.386 53.055 1.00 61.75 242 ALA B C 1
ATOM 1520 O O . ALA B 1 92 ? 25.220 44.411 54.044 1.00 63.11 242 ALA B O 1
ATOM 1522 N N . GLN B 1 93 ? 23.155 44.329 53.143 1.00 65.99 243 GLN B N 1
ATOM 1523 C CA . GLN B 1 93 ? 22.509 44.295 54.448 1.00 64.30 243 GLN B CA 1
ATOM 1524 C C . GLN B 1 93 ? 22.819 42.998 55.188 1.00 65.52 243 GLN B C 1
ATOM 1525 O O . GLN B 1 93 ? 22.834 42.980 56.420 1.00 71.32 243 GLN B O 1
ATOM 1531 N N . ASP B 1 94 ? 23.105 41.923 54.456 1.00 65.12 244 ASP B N 1
ATOM 1532 C CA . ASP B 1 94 ? 23.775 40.711 54.929 1.00 64.67 244 ASP B CA 1
ATOM 1533 C C . ASP B 1 94 ? 24.781 41.015 56.024 1.00 69.73 244 ASP B C 1
ATOM 1534 O O . ASP B 1 94 ? 24.719 40.460 57.125 1.00 72.11 244 ASP B O 1
ATOM 1539 N N . GLN B 1 95 ? 25.716 41.905 55.704 1.00 65.64 245 GLN B N 1
ATOM 1540 C CA . GLN B 1 95 ? 26.840 42.225 56.566 1.00 67.19 245 GLN B CA 1
ATOM 1541 C C . GLN B 1 95 ? 26.499 43.219 57.676 1.00 67.12 245 GLN B C 1
ATOM 1542 O O . GLN B 1 95 ? 27.265 43.316 58.647 1.00 62.51 245 GLN B O 1
ATOM 1548 N N . ALA B 1 96 ? 25.375 43.944 57.561 1.00 64.06 246 ALA B N 1
ATOM 1549 C CA . ALA B 1 96 ? 25.051 44.980 58.541 1.00 65.98 246 ALA B CA 1
ATOM 1550 C C . ALA B 1 96 ? 25.117 44.453 59.972 1.00 65.36 246 ALA B C 1
ATOM 1551 O O . ALA B 1 96 ? 25.811 45.028 60.819 1.00 66.57 246 ALA B O 1
ATOM 1553 N N . SER B 1 97 ? 24.453 43.324 60.241 1.00 66.04 247 SER B N 1
ATOM 1554 C CA . SER B 1 97 ? 24.464 42.739 61.579 1.00 64.08 247 SER B CA 1
ATOM 1555 C C . SER B 1 97 ? 25.893 42.539 62.068 1.00 67.64 247 SER B C 1
ATOM 1556 O O . SER B 1 97 ? 26.259 42.988 63.167 1.00 68.27 247 SER B O 1
ATOM 1559 N N . ILE B 1 98 ? 26.734 41.927 61.223 1.00 65.41 248 ILE B N 1
ATOM 1560 C CA . ILE B 1 98 ? 28.131 41.690 61.584 1.00 62.46 248 ILE B CA 1
ATOM 1561 C C . ILE B 1 98 ? 28.801 43.002 61.976 1.00 62.62 248 ILE B C 1
ATOM 1562 O O . ILE B 1 98 ? 29.425 43.109 63.045 1.00 70.82 248 ILE B O 1
ATOM 1567 N N . VAL B 1 99 ? 28.598 44.047 61.166 1.00 65.11 249 VAL B N 1
ATOM 1568 C CA . VAL B 1 99 ? 29.214 45.342 61.450 1.00 62.04 249 VAL B CA 1
ATOM 1569 C C . VAL B 1 99 ? 28.701 45.873 62.778 1.00 62.15 249 VAL B C 1
ATOM 1570 O O . VAL B 1 99 ? 29.480 46.305 63.638 1.00 60.09 249 VAL B O 1
ATOM 1574 N N . LEU B 1 100 ? 27.392 45.767 63.006 1.00 61.49 250 LEU B N 1
ATOM 1575 C CA . LEU B 1 100 ? 26.873 46.292 64.251 1.00 64.10 250 LEU B CA 1
ATOM 1576 C C . LEU B 1 100 ? 27.470 45.517 65.416 1.00 66.68 250 LEU B C 1
ATOM 1577 O O . LEU B 1 100 ? 27.899 46.119 66.412 1.00 60.43 250 LEU B O 1
ATOM 1582 N N . GLU B 1 101 ? 27.652 44.199 65.239 1.00 67.42 251 GLU B N 1
ATOM 1583 C CA . GLU B 1 101 ? 28.242 43.413 66.317 1.00 67.76 251 GLU B CA 1
ATOM 1584 C C . GLU B 1 101 ? 29.612 43.943 66.673 1.00 67.64 251 GLU B C 1
ATOM 1585 O O . GLU B 1 101 ? 29.918 44.156 67.857 1.00 69.52 251 GLU B O 1
ATOM 1591 N N . VAL B 1 102 ? 30.419 44.254 65.660 1.00 64.71 252 VAL B N 1
ATOM 1592 C CA . VAL B 1 102 ? 31.756 44.736 65.959 1.00 64.26 252 VAL B CA 1
ATOM 1593 C C . VAL B 1 102 ? 31.659 46.024 66.752 1.00 63.65 252 VAL B C 1
ATOM 1594 O O . VAL B 1 102 ? 32.275 46.166 67.817 1.00 64.02 252 VAL B O 1
ATOM 1598 N N . TYR B 1 103 ? 30.784 46.932 66.312 1.00 59.90 253 TYR B N 1
ATOM 1599 C CA . TYR B 1 103 ? 30.663 48.182 67.040 1.00 61.19 253 TYR B CA 1
ATOM 1600 C C . TYR B 1 103 ? 30.284 47.923 68.492 1.00 64.28 253 TYR B C 1
ATOM 1601 O O . TYR B 1 103 ? 30.953 48.423 69.405 1.00 59.61 253 TYR B O 1
ATOM 1610 N N . GLN B 1 104 ? 29.320 47.021 68.726 1.00 65.56 254 GLN B N 1
ATOM 1611 C CA . GLN B 1 104 ? 28.892 46.792 70.096 1.00 62.32 254 GLN B CA 1
ATOM 1612 C C . GLN B 1 104 ? 30.024 46.201 70.913 1.00 67.73 254 GLN B C 1
ATOM 1613 O O . GLN B 1 104 ? 30.268 46.624 72.052 1.00 61.30 254 GLN B O 1
ATOM 1619 N N . LYS B 1 105 ? 30.778 45.278 70.314 1.00 67.54 255 LYS B N 1
ATOM 1620 C CA . LYS B 1 105 ? 31.839 44.632 71.069 1.00 66.16 255 LYS B CA 1
ATOM 1621 C C . LYS B 1 105 ? 33.012 45.577 71.266 1.00 67.78 255 LYS B C 1
ATOM 1622 O O . LYS B 1 105 ? 33.762 45.441 72.241 1.00 67.32 255 LYS B O 1
ATOM 1628 N N . LEU B 1 106 ? 33.171 46.562 70.384 1.00 66.16 256 LEU B N 1
ATOM 1629 C CA . LEU B 1 106 ? 34.173 47.571 70.687 1.00 65.19 256 LEU B CA 1
ATOM 1630 C C . LEU B 1 106 ? 33.660 48.509 71.765 1.00 63.03 256 LEU B C 1
ATOM 1631 O O . LEU B 1 106 ? 34.438 49.020 72.582 1.00 63.79 256 LEU B O 1
ATOM 1636 N N . HIS B 1 107 ? 32.350 48.738 71.772 1.00 58.24 257 HIS B N 1
ATOM 1637 C CA . HIS B 1 107 ? 31.763 49.646 72.744 1.00 63.50 257 HIS B CA 1
ATOM 1638 C C . HIS B 1 107 ? 31.807 49.066 74.167 1.00 62.45 257 HIS B C 1
ATOM 1639 O O . HIS B 1 107 ? 31.890 49.830 75.134 1.00 60.27 257 HIS B O 1
ATOM 1646 N N . SER B 1 108 ? 31.758 47.725 74.297 1.00 63.64 258 SER B N 1
ATOM 1647 C CA . SER B 1 108 ? 31.771 46.958 75.542 1.00 64.39 258 SER B CA 1
ATOM 1648 C C . SER B 1 108 ? 33.174 46.747 76.062 1.00 67.52 258 SER B C 1
ATOM 1649 O O . SER B 1 108 ? 33.348 46.424 77.234 1.00 75.64 258 SER B O 1
ATOM 1652 N N . ASP B 1 109 ? 34.174 47.025 75.251 1.00 71.15 259 ASP B N 1
ATOM 1653 C CA . ASP B 1 109 ? 35.467 46.446 75.527 1.00 70.00 259 ASP B CA 1
ATOM 1654 C C . ASP B 1 109 ? 36.151 47.057 76.759 1.00 76.15 259 ASP B C 1
ATOM 1655 O O . ASP B 1 109 ? 36.236 48.275 76.933 1.00 75.73 259 ASP B O 1
ATOM 1660 N N . LYS B 1 110 ? 36.676 46.164 77.589 1.00 77.49 260 LYS B N 1
ATOM 1661 C CA . LYS B 1 110 ? 37.543 46.364 78.745 1.00 71.25 260 LYS B CA 1
ATOM 1662 C C . LYS B 1 110 ? 38.824 45.580 78.617 1.00 73.99 260 LYS B C 1
ATOM 1663 O O . LYS B 1 110 ? 38.830 44.387 78.295 1.00 75.56 260 LYS B O 1
ATOM 1669 N N . GLY B 1 111 ? 39.901 46.313 78.844 1.00 69.74 261 GLY B N 1
ATOM 1670 C CA . GLY B 1 111 ? 41.252 45.853 78.732 1.00 72.25 261 GLY B CA 1
ATOM 1671 C C . GLY B 1 111 ? 41.699 45.583 77.321 1.00 77.80 261 GLY B C 1
ATOM 1672 O O . GLY B 1 111 ? 42.691 44.877 77.128 1.00 80.28 261 GLY B O 1
ATOM 1673 N N . GLY B 1 112 ? 41.017 46.142 76.318 1.00 79.07 262 GLY B N 1
ATOM 1674 C CA . GLY B 1 112 ? 41.436 45.931 74.935 1.00 77.82 262 GLY B CA 1
ATOM 1675 C C . GLY B 1 112 ? 41.367 44.480 74.522 1.00 76.74 262 GLY B C 1
ATOM 1676 O O . GLY B 1 112 ? 42.062 44.055 73.596 1.00 76.21 262 GLY B O 1
ATOM 1677 N N . LYS B 1 113 ? 40.556 43.699 75.230 1.00 79.09 263 LYS B N 1
ATOM 1678 C CA . LYS B 1 113 ? 40.490 42.263 75.023 1.00 78.40 263 LYS B CA 1
ATOM 1679 C C . LYS B 1 113 ? 39.980 41.939 73.621 1.00 81.33 263 LYS B C 1
ATOM 1680 O O . LYS B 1 113 ? 40.694 41.341 72.797 1.00 81.08 263 LYS B O 1
ATOM 1686 N N . PHE B 1 114 ? 38.753 42.377 73.320 1.00 77.90 264 PHE B N 1
ATOM 1687 C CA . PHE B 1 114 ? 38.174 42.136 72.003 1.00 78.53 264 PHE B CA 1
ATOM 1688 C C . PHE B 1 114 ? 38.959 42.848 70.912 1.00 78.74 264 PHE B C 1
ATOM 1689 O O . PHE B 1 114 ? 39.111 42.322 69.807 1.00 78.75 264 PHE B O 1
ATOM 1697 N N . GLU B 1 115 ? 39.400 44.075 71.185 1.00 79.05 265 GLU B N 1
ATOM 1698 C CA . GLU B 1 115 ? 40.237 44.813 70.247 1.00 74.54 265 GLU B CA 1
ATOM 1699 C C . GLU B 1 115 ? 41.443 43.981 69.824 1.00 80.90 265 GLU B C 1
ATOM 1700 O O . GLU B 1 115 ? 41.753 43.870 68.629 1.00 78.59 265 GLU B O 1
ATOM 1706 N N . ALA B 1 116 ? 42.120 43.367 70.804 1.00 81.06 266 ALA B N 1
ATOM 1707 C CA . ALA B 1 116 ? 43.267 42.507 70.517 1.00 84.14 266 ALA B CA 1
ATOM 1708 C C . ALA B 1 116 ? 42.863 41.296 69.675 1.00 82.49 266 ALA B C 1
ATOM 1709 O O . ALA B 1 116 ? 43.500 40.986 68.653 1.00 82.07 266 ALA B O 1
ATOM 1711 N N . ALA B 1 117 ? 41.793 40.600 70.090 1.00 82.32 267 ALA B N 1
ATOM 1712 C CA . ALA B 1 117 ? 41.318 39.445 69.327 1.00 84.49 267 ALA B CA 1
ATOM 1713 C C . ALA B 1 117 ? 41.053 39.816 67.872 1.00 87.96 267 ALA B C 1
ATOM 1714 O O . ALA B 1 117 ? 41.589 39.189 66.947 1.00 91.20 267 ALA B O 1
ATOM 1716 N N . LEU B 1 118 ? 40.255 40.869 67.665 1.00 85.40 268 LEU B N 1
ATOM 1717 C CA . LEU B 1 118 ? 39.980 41.406 66.334 1.00 84.48 268 LEU B CA 1
ATOM 1718 C C . LEU B 1 118 ? 41.262 41.630 65.552 1.00 83.24 268 LEU B C 1
ATOM 1719 O O . LEU B 1 118 ? 41.421 41.129 64.434 1.00 86.46 268 LEU B O 1
ATOM 1724 N N . TRP B 1 119 ? 42.194 42.377 66.145 1.00 85.01 269 TRP B N 1
ATOM 1725 C CA . TRP B 1 119 ? 43.456 42.704 65.491 1.00 85.19 269 TRP B CA 1
ATOM 1726 C C . TRP B 1 119 ? 44.161 41.474 64.945 1.00 88.81 269 TRP B C 1
ATOM 1727 O O . TRP B 1 119 ? 44.597 41.457 63.790 1.00 90.32 269 TRP B O 1
ATOM 1738 N N . GLN B 1 120 ? 44.308 40.437 65.768 1.00 92.09 270 GLN B N 1
ATOM 1739 C CA . GLN B 1 120 ? 45.132 39.318 65.313 1.00 94.55 270 GLN B CA 1
ATOM 1740 C C . GLN B 1 120 ? 44.351 38.323 64.453 1.00 94.91 270 GLN B C 1
ATOM 1741 O O . GLN B 1 120 ? 44.950 37.557 63.695 1.00 98.68 270 GLN B O 1
ATOM 1747 N N . HIS B 1 121 ? 43.025 38.338 64.523 1.00 89.94 271 HIS B N 1
ATOM 1748 C CA . HIS B 1 121 ? 42.153 37.376 63.856 1.00 90.03 271 HIS B CA 1
ATOM 1749 C C . HIS B 1 121 ? 41.777 37.830 62.454 1.00 91.29 271 HIS B C 1
ATOM 1750 O O . HIS B 1 121 ? 41.880 37.058 61.494 1.00 89.44 271 HIS B O 1
ATOM 1757 N N . TRP B 1 122 ? 41.359 39.080 62.316 1.00 89.42 272 TRP B N 1
ATOM 1758 C CA . TRP B 1 122 ? 41.041 39.625 61.007 1.00 80.73 272 TRP B CA 1
ATOM 1759 C C . TRP B 1 122 ? 42.332 39.900 60.237 1.00 78.13 272 TRP B C 1
ATOM 1760 O O . TRP B 1 122 ? 43.355 40.282 60.816 1.00 81.27 272 TRP B O 1
ATOM 1771 N N . ASP B 1 123 ? 42.281 39.694 58.927 1.00 83.59 273 ASP B N 1
ATOM 1772 C CA . ASP B 1 123 ? 43.350 40.054 58.007 1.00 76.59 273 ASP B CA 1
ATOM 1773 C C . ASP B 1 123 ? 43.549 41.567 57.960 1.00 76.30 273 ASP B C 1
ATOM 1774 O O . ASP B 1 123 ? 42.703 42.352 58.402 1.00 76.90 273 ASP B O 1
ATOM 1779 N N . ARG B 1 124 ? 44.704 41.973 57.428 1.00 76.50 274 ARG B N 1
ATOM 1780 C CA . ARG B 1 124 ? 45.062 43.388 57.418 1.00 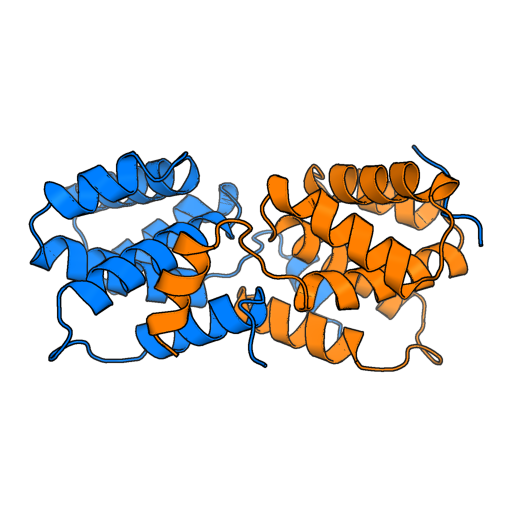74.53 274 ARG B CA 1
ATOM 1781 C C . ARG B 1 124 ? 44.101 44.236 56.589 1.00 75.98 274 ARG B C 1
ATOM 1782 O O . ARG B 1 124 ? 43.875 45.410 56.921 1.00 74.06 274 ARG B O 1
ATOM 1790 N N . GLY B 1 125 ? 43.520 43.676 55.524 1.00 73.25 275 GLY B N 1
ATOM 1791 C CA . GLY B 1 125 ? 42.714 44.504 54.649 1.00 63.83 275 GLY B CA 1
ATOM 1792 C C . GLY B 1 125 ? 41.326 44.787 55.167 1.00 66.89 275 GLY B C 1
ATOM 1793 O O . GLY B 1 125 ? 40.883 45.943 55.194 1.00 66.73 275 GLY B O 1
ATOM 1794 N N . SER B 1 126 ? 40.671 43.730 55.654 1.00 67.76 276 SER B N 1
ATOM 1795 C CA . SER B 1 126 ? 39.361 43.878 56.279 1.00 74.20 276 SER B CA 1
ATOM 1796 C C . SER B 1 126 ? 39.442 44.818 57.474 1.00 72.73 276 SER B C 1
ATOM 1797 O O . SER B 1 126 ? 38.566 45.678 57.680 1.00 72.34 276 SER B O 1
ATOM 1800 N N . LEU B 1 127 ? 40.539 44.714 58.221 1.00 72.78 277 LEU B N 1
ATOM 1801 C CA . LEU B 1 127 ? 40.746 45.547 59.390 1.00 70.37 277 LEU B CA 1
ATOM 1802 C C . LEU B 1 127 ? 41.044 46.998 59.007 1.00 69.42 277 LEU B C 1
ATOM 1803 O O . LEU B 1 127 ? 40.462 47.928 59.580 1.00 71.05 277 LEU B O 1
ATOM 1808 N N . THR B 1 128 ? 41.864 47.211 57.977 1.00 69.81 278 THR B N 1
ATOM 1809 C CA . THR B 1 128 ? 42.110 48.569 57.496 1.00 71.48 278 THR B CA 1
ATOM 1810 C C . THR B 1 128 ? 40.815 49.249 57.071 1.00 71.06 278 THR B C 1
ATOM 1811 O O . THR B 1 128 ? 40.505 50.357 57.529 1.00 70.52 278 THR B O 1
ATOM 1815 N N . LEU B 1 129 ? 40.034 48.588 56.205 1.00 69.18 279 LEU B N 1
ATOM 1816 C CA . LEU B 1 129 ? 38.793 49.191 55.718 1.00 64.85 279 LEU B CA 1
ATOM 1817 C C . LEU B 1 129 ? 37.823 49.482 56.867 1.00 64.84 279 LEU B C 1
ATOM 1818 O O . LEU B 1 129 ? 37.203 50.556 56.910 1.00 62.44 279 LEU B O 1
ATOM 1823 N N . PHE B 1 130 ? 37.694 48.552 57.821 1.00 62.52 280 PHE B N 1
ATOM 1824 C CA . PHE B 1 130 ? 36.744 48.770 58.912 1.00 64.08 280 PHE B CA 1
ATOM 1825 C C . PHE B 1 130 ? 37.185 49.917 59.821 1.00 63.92 280 PHE B C 1
ATOM 1826 O O . PHE B 1 130 ? 36.365 50.745 60.236 1.00 59.75 280 PHE B O 1
ATOM 1834 N N . ILE B 1 131 ? 38.462 49.944 60.195 1.00 65.24 281 ILE B N 1
ATOM 1835 C CA . ILE B 1 131 ? 38.969 51.033 61.024 1.00 62.91 281 ILE B CA 1
ATOM 1836 C C . ILE B 1 131 ? 38.781 52.375 60.324 1.00 61.75 281 ILE B C 1
ATOM 1837 O O . ILE B 1 131 ? 38.341 53.351 60.938 1.00 59.18 281 ILE B O 1
ATOM 1842 N N . HIS B 1 132 ? 39.131 52.453 59.031 1.00 60.74 282 HIS B N 1
ATOM 1843 C CA . HIS B 1 132 ? 39.017 53.729 58.312 1.00 60.58 282 HIS B CA 1
ATOM 1844 C C . HIS B 1 132 ? 37.564 54.187 58.238 1.00 56.28 282 HIS B C 1
ATOM 1845 O O . HIS B 1 132 ? 37.254 55.376 58.422 1.00 55.29 282 HIS B O 1
ATOM 1852 N N . ALA B 1 133 ? 36.659 53.265 57.920 1.00 51.45 283 ALA B N 1
ATOM 1853 C CA . ALA B 1 133 ? 35.250 53.629 57.903 1.00 51.91 283 ALA B CA 1
ATOM 1854 C C . ALA B 1 133 ? 34.765 54.010 59.293 1.00 58.43 283 ALA B C 1
ATOM 1855 O O . ALA B 1 133 ? 33.839 54.817 59.431 1.00 57.04 283 ALA B O 1
ATOM 1857 N N . ALA B 1 134 ? 35.377 53.434 60.333 1.00 59.10 284 ALA B N 1
ATOM 1858 C CA . ALA B 1 134 ? 35.006 53.759 61.707 1.00 56.82 284 ALA B CA 1
ATOM 1859 C C . ALA B 1 134 ? 35.442 55.168 62.086 1.00 57.68 284 ALA B C 1
ATOM 1860 O O . ALA B 1 134 ? 34.748 55.848 62.848 1.00 56.13 284 ALA B O 1
ATOM 1862 N N . LEU B 1 135 ? 36.629 55.591 61.636 1.00 59.17 285 LEU B N 1
ATOM 1863 C CA . LEU B 1 135 ? 37.051 56.971 61.862 1.00 57.63 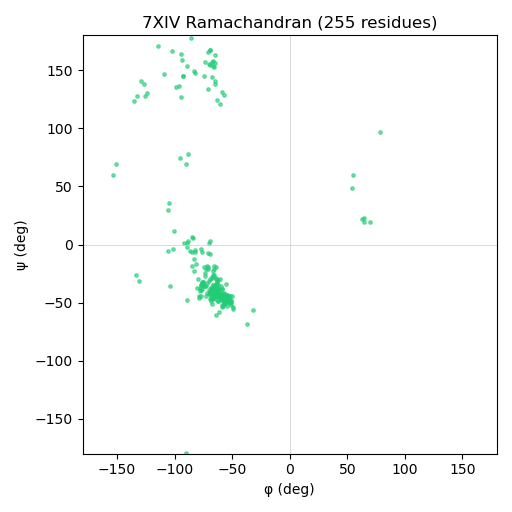285 LEU B CA 1
ATOM 1864 C C . LEU B 1 135 ? 36.204 57.971 61.062 1.00 59.54 285 LEU B C 1
ATOM 1865 O O . LEU B 1 135 ? 35.926 59.070 61.554 1.00 58.94 285 LEU B O 1
ATOM 1870 N N . ARG B 1 136 ? 35.802 57.635 59.830 1.00 60.23 286 ARG B N 1
ATOM 1871 C CA . ARG B 1 136 ? 34.899 58.521 59.095 1.00 59.29 286 ARG B CA 1
ATOM 1872 C C . ARG B 1 136 ? 33.542 58.610 59.771 1.00 57.53 286 ARG B C 1
ATOM 1873 O O . ARG B 1 136 ? 33.010 59.702 59.983 1.00 60.46 286 ARG B O 1
ATOM 1881 N N . ALA B 1 137 ? 32.987 57.473 60.161 1.00 55.62 287 ALA B N 1
ATOM 1882 C CA . ALA B 1 137 ? 31.657 57.486 60.753 1.00 55.58 287 ALA B CA 1
ATOM 1883 C C . ALA B 1 137 ? 31.661 58.041 62.180 1.00 59.27 287 ALA B C 1
ATOM 1884 O O . ALA B 1 137 ? 30.705 58.719 62.575 1.00 60.78 287 ALA B O 1
ATOM 1886 N N . GLY B 1 138 ? 32.709 57.777 62.965 1.00 55.99 288 GLY B N 1
ATOM 1887 C CA . GLY B 1 138 ? 32.709 58.220 64.352 1.00 54.96 288 GLY B CA 1
ATOM 1888 C C . GLY B 1 138 ? 32.779 59.728 64.484 1.00 54.84 288 GLY B C 1
ATOM 1889 O O . GLY B 1 138 ? 32.092 60.318 65.325 1.00 51.73 288 GLY B O 1
ATOM 1890 N N . THR B 1 139 ? 33.574 60.376 63.627 1.00 57.00 289 THR B N 1
ATOM 1891 C CA . THR B 1 139 ? 33.736 61.828 63.641 1.00 56.61 289 THR B CA 1
ATOM 1892 C C . THR B 1 139 ? 32.661 62.581 62.866 1.00 53.53 289 THR B C 1
ATOM 1893 O O . THR B 1 139 ? 32.769 63.809 62.749 1.00 54.48 289 THR B O 1
ATOM 1897 N N . THR B 1 140 ? 31.633 61.904 62.345 1.00 49.25 290 THR B N 1
ATOM 1898 C CA . THR B 1 140 ? 30.739 62.585 61.409 1.00 58.48 290 THR B CA 1
ATOM 1899 C C . THR B 1 140 ? 29.248 62.382 61.680 1.00 57.09 290 THR B C 1
ATOM 1900 O O . THR B 1 140 ? 28.428 63.220 61.286 1.00 54.21 290 THR B O 1
ATOM 1904 N N . ILE B 1 141 ? 28.877 61.276 62.318 1.00 54.96 291 ILE B N 1
ATOM 1905 C CA . ILE B 1 141 ? 27.483 61.088 62.714 1.00 58.49 291 ILE B CA 1
ATOM 1906 C C . ILE B 1 141 ? 27.194 62.080 63.833 1.00 55.19 291 ILE B C 1
ATOM 1907 O O . ILE B 1 141 ? 28.128 62.531 64.514 1.00 52.03 291 ILE B O 1
ATOM 1912 N N . PRO B 1 142 ? 25.935 62.470 64.039 1.00 56.88 292 PRO B N 1
ATOM 1913 C CA . PRO B 1 142 ? 25.597 63.227 65.253 1.00 57.92 292 PRO B CA 1
ATOM 1914 C C . PRO B 1 142 ? 25.815 62.347 66.478 1.00 55.14 292 PRO B C 1
ATOM 1915 O O . PRO B 1 142 ? 25.513 61.151 66.460 1.00 53.37 292 PRO B O 1
ATOM 1919 N N . CYS B 1 143 ? 26.343 62.939 67.554 1.00 55.55 293 CYS B N 1
ATOM 1920 C CA . CYS B 1 143 ? 26.574 62.123 68.746 1.00 58.52 293 CYS B CA 1
ATOM 1921 C C . CYS B 1 143 ? 25.323 61.938 69.596 1.00 55.22 293 CYS B C 1
ATOM 1922 O O . CYS B 1 143 ? 25.338 61.101 70.500 1.00 64.83 293 CYS B O 1
ATOM 1925 N N . GLU B 1 144 ? 24.227 62.611 69.254 1.00 57.54 294 GLU B N 1
ATOM 1926 C CA . GLU B 1 144 ? 22.991 62.630 70.026 1.00 57.26 294 GLU B CA 1
ATOM 1927 C C . GLU B 1 144 ? 21.818 62.388 69.079 1.00 61.35 294 GLU B C 1
ATOM 1928 O O . GLU B 1 144 ? 21.716 63.043 68.036 1.00 59.59 294 GLU B O 1
ATOM 1934 N N . SER B 1 145 ? 20.969 61.412 69.413 1.00 62.45 295 SER B N 1
ATOM 1935 C CA . SER B 1 145 ? 19.815 61.068 68.579 1.00 57.41 295 SER B CA 1
ATOM 1936 C C . SER B 1 145 ? 18.652 62.052 68.732 1.00 58.09 295 SER B C 1
ATOM 1937 O O . SER B 1 145 ? 17.984 62.376 67.747 1.00 67.13 295 SER B O 1
ATOM 1940 N N . SER B 1 146 ? 18.376 62.521 69.944 1.00 60.29 296 SER B N 1
ATOM 1941 C CA . SER B 1 146 ? 17.266 63.442 70.200 1.00 57.81 296 SER B CA 1
ATOM 1942 C C . SER B 1 146 ? 17.399 64.783 69.490 1.00 57.35 296 SER B C 1
ATOM 1943 O O . SER B 1 146 ? 18.367 65.518 69.713 1.00 57.65 296 SER B O 1
ATOM 1946 N N . ALA B 1 147 ? 16.375 65.137 68.701 1.00 54.98 297 ALA B N 1
ATOM 1947 C CA . ALA B 1 147 ? 16.364 66.421 67.999 1.00 53.85 297 ALA B CA 1
ATOM 1948 C C . ALA B 1 147 ? 16.253 67.607 68.952 1.00 55.61 297 ALA B C 1
ATOM 1949 O O . ALA B 1 147 ? 16.732 68.699 68.633 1.00 55.56 297 ALA B O 1
ATOM 1951 N N . ILE B 1 148 ? 15.626 67.425 70.114 1.00 58.11 298 ILE B N 1
ATOM 1952 C CA . ILE B 1 148 ? 15.476 68.532 71.058 1.00 58.17 298 ILE B CA 1
ATOM 1953 C C . ILE B 1 148 ? 16.781 68.801 71.797 1.00 53.65 298 ILE B C 1
ATOM 1954 O O . ILE B 1 148 ? 17.179 69.959 71.983 1.00 52.78 298 ILE B O 1
ATOM 1959 N N . VAL B 1 149 ? 17.511 67.742 72.149 1.00 55.71 299 VAL B N 1
ATOM 1960 C CA . VAL B 1 149 ? 18.845 67.925 72.709 1.00 51.67 299 VAL B CA 1
ATOM 1961 C C . VAL B 1 149 ? 19.765 68.557 71.677 1.00 53.95 299 VAL B C 1
ATOM 1962 O O . VAL B 1 149 ? 20.570 69.446 72.005 1.00 49.86 299 VAL B O 1
ATOM 1966 N N . VAL B 1 150 ? 19.612 68.154 70.401 1.00 53.34 300 VAL B N 1
ATOM 1967 C CA . VAL B 1 150 ? 20.468 68.670 69.332 1.00 47.76 300 VAL B CA 1
ATOM 1968 C C . VAL B 1 150 ? 20.196 70.149 69.109 1.00 49.28 300 VAL B C 1
ATOM 1969 O O . VAL B 1 150 ? 21.123 70.964 69.052 1.00 51.64 300 VAL B O 1
ATOM 1973 N N . ALA B 1 151 ? 18.919 70.526 69.019 1.00 48.68 301 ALA B N 1
ATOM 1974 C CA . ALA B 1 151 ? 18.595 71.931 68.798 1.00 51.10 301 ALA B CA 1
ATOM 1975 C C . ALA B 1 151 ? 19.075 72.778 69.961 1.00 54.41 301 ALA B C 1
ATOM 1976 O O . ALA B 1 151 ? 19.680 73.846 69.760 1.00 53.89 301 ALA B O 1
ATOM 1978 N N . SER B 1 152 ? 18.865 72.277 71.186 1.00 56.14 302 SER B N 1
ATOM 1979 C CA . SER B 1 152 ? 19.292 73.002 72.377 1.00 54.95 302 SER B CA 1
ATOM 1980 C C . SER B 1 152 ? 20.794 73.256 72.363 1.00 50.35 302 SER B C 1
ATOM 1981 O O . SER B 1 152 ? 21.233 74.404 72.487 1.00 52.59 302 SER B O 1
ATOM 1984 N N . ILE B 1 153 ? 21.602 72.204 72.186 1.00 46.77 303 ILE B N 1
ATOM 1985 C CA . ILE B 1 153 ? 23.052 72.412 72.145 1.00 50.99 303 ILE B CA 1
ATOM 1986 C C . ILE B 1 153 ? 23.446 73.321 70.977 1.00 57.39 303 ILE B C 1
ATOM 1987 O O . ILE B 1 153 ? 24.339 74.172 71.104 1.00 57.83 303 ILE B O 1
ATOM 1992 N N . MET B 1 154 ? 22.788 73.172 69.828 1.00 54.64 304 MET B N 1
ATOM 1993 C CA . MET B 1 154 ? 23.207 73.956 68.675 1.00 57.00 304 MET B CA 1
ATOM 1994 C C . MET B 1 154 ? 22.754 75.408 68.758 1.00 59.44 304 MET B C 1
ATOM 1995 O O . MET B 1 154 ? 23.201 76.218 67.941 1.00 54.89 304 MET B O 1
ATOM 2000 N N . SER B 1 155 ? 21.941 75.777 69.758 1.00 57.35 305 SER B N 1
ATOM 2001 C CA . SER B 1 155 ? 21.628 77.196 69.946 1.00 58.29 305 SER B CA 1
ATOM 2002 C C . SER B 1 155 ? 22.827 78.012 70.438 1.00 58.36 305 SER B C 1
ATOM 2003 O O . SER B 1 155 ? 22.736 79.239 70.508 1.00 58.89 305 SER B O 1
ATOM 2006 N N . LEU B 1 156 ? 23.929 77.360 70.800 1.00 61.75 306 LEU B N 1
ATOM 2007 C CA . LEU B 1 156 ? 25.136 78.002 71.301 1.00 59.19 306 LEU B CA 1
ATOM 2008 C C . LEU B 1 156 ? 26.253 78.157 70.266 1.00 63.29 306 LEU B C 1
ATOM 2009 O O . LEU B 1 156 ? 27.380 78.487 70.653 1.00 63.07 306 LEU B O 1
ATOM 2014 N N . LEU B 1 157 ? 25.998 77.935 68.977 1.00 66.49 307 LEU B N 1
ATOM 2015 C CA . LEU B 1 157 ? 27.103 78.014 68.007 1.00 65.16 307 LEU B CA 1
ATOM 2016 C C . LEU B 1 157 ? 27.523 79.421 67.535 1.00 67.25 307 LEU B C 1
ATOM 2017 O O . LEU B 1 157 ? 26.710 80.338 67.411 1.00 72.60 307 LEU B O 1
#

InterPro domains:
  IPR014459 Transcriptional activator VP30, Filoviridae type [PF11507] (184-312)